Protein AF-A0A024GTX6-F1 (afdb_monomer_lite)

pLDDT: mean 75.11, std 16.87, range [28.95, 93.88]

Foldseek 3Di:
DPDWLPDDLVRLVVVLVVVCVVLPVVNDVDPCSVVVNVVSVVVSVQVNDPVSSVQCLQQNDVRNPDDPVVSVVVVLCVLVVLLVVVLVVLCVVQVDPLCPQLSVVLVVVSVVLSVVSCCLRVNPPPPDPPDDPCRPHGSNRVNVVVSVCSVVVSVVSRVVSNVPRDPPVVLVVVVVVLVVVLVVVVVVVVVVVVVVVVVVVPPDPPDDDDDDDDDDDDPPVVVVVVVVVCVVVVVVVVVVVVVVCVVVPPPPRPPVPPPPPPPDPVNVVVVCVVVVVVVVD

Sequence (281 aa):
MGIRRDASPNDIKRAFRLRSVELHPDKNPSENAEEEFNRLRAAFDILSNAEKRRLYDCFGEDAIAKDQMTLMIETGLKSFSFYAIWAVMVYFFTLKEENKQARSWVYCGEVMLLIFETNLLFGRRDFDLPFSLFSFVTIHEFVTAIHSAFPFFMNGCRAISTFYYRDIMQENLTLGFELLKSNKQIALGIRELKAEVTSMQRRPIRDAGGSTATIESESDTNLTKRSKLTKSIAKPIEKDLFAKEKELATPTPQVPAPRKIKIPLYAVAIAVLVIAKYLLM

InterPro domains:
  IPR001623 DnaJ domain [PF00226] (1-57)
  IPR001623 DnaJ domain [PR00625] (16-31)
  IPR001623 DnaJ domain [PR00625] (32-52)
  IPR001623 DnaJ domain [PR00625] (52-71)
  IPR001623 DnaJ domain [PS50076] (1-60)
  IPR001623 DnaJ domain [SM00271] (1-52)
  IPR001623 DnaJ domain [cd06257] (1-49)
  IPR018253 DnaJ domain, conserved site [PS00636] (37-56)
  IPR036869 Chaperone J-domain superfamily [G3DSA:1.10.287.110] (1-103)
  IPR036869 Chaperone J-domain superfamily [SSF46565] (1-63)

Structure (mmCIF, N/CA/C/O backbone):
data_AF-A0A024GTX6-F1
#
_entry.id   AF-A0A024GTX6-F1
#
loop_
_atom_site.group_PDB
_atom_site.id
_atom_site.type_symbol
_atom_site.label_atom_id
_atom_site.label_alt_id
_atom_site.label_comp_id
_atom_site.label_asym_id
_atom_site.label_entity_id
_atom_site.label_seq_id
_atom_site.pdbx_PDB_ins_code
_atom_site.Cartn_x
_atom_site.Cartn_y
_atom_site.Cartn_z
_atom_site.occupancy
_atom_site.B_iso_or_equiv
_atom_site.auth_seq_id
_atom_site.auth_comp_id
_atom_site.auth_asym_id
_atom_site.auth_atom_id
_atom_site.pdbx_PDB_model_num
ATOM 1 N N . MET A 1 1 ? -17.629 -6.778 17.789 1.00 74.19 1 MET A N 1
ATOM 2 C CA . MET A 1 1 ? -19.075 -6.450 17.881 1.00 74.19 1 MET A CA 1
ATOM 3 C C . MET A 1 1 ? -19.921 -6.914 16.693 1.00 74.19 1 MET A C 1
ATOM 5 O O . MET A 1 1 ? -21.136 -6.884 16.822 1.00 74.19 1 MET A O 1
ATOM 9 N N . GLY A 1 2 ? -19.342 -7.367 15.568 1.00 78.06 2 GLY A N 1
ATOM 10 C CA . GLY A 1 2 ? -20.126 -7.919 14.446 1.00 78.06 2 GLY A CA 1
ATOM 11 C C . GLY A 1 2 ? -20.996 -6.895 13.705 1.00 78.06 2 GLY A C 1
ATOM 12 O O . GLY A 1 2 ? -21.958 -7.272 13.047 1.00 78.06 2 GLY A O 1
ATOM 13 N N . ILE A 1 3 ? -20.678 -5.609 13.843 1.00 83.56 3 ILE A N 1
ATOM 14 C CA . ILE A 1 3 ? -21.375 -4.491 13.202 1.00 83.56 3 ILE A CA 1
ATOM 15 C C . ILE A 1 3 ? -20.525 -3.937 12.059 1.00 83.56 3 ILE A C 1
ATOM 17 O O . ILE A 1 3 ? -19.302 -4.077 12.072 1.00 83.56 3 ILE A O 1
ATOM 21 N N . ARG A 1 4 ? -21.174 -3.309 11.076 1.00 81.25 4 ARG A N 1
ATOM 22 C CA . ARG A 1 4 ? -20.485 -2.651 9.960 1.00 81.25 4 ARG A CA 1
ATOM 23 C C . ARG A 1 4 ? -19.781 -1.371 10.421 1.00 81.25 4 ARG A C 1
ATOM 25 O O . ARG A 1 4 ? -20.198 -0.749 11.399 1.00 81.25 4 ARG A O 1
ATOM 32 N N . ARG A 1 5 ? -18.758 -0.939 9.676 1.00 77.00 5 ARG A N 1
ATOM 33 C CA . ARG A 1 5 ? -18.032 0.313 9.949 1.00 77.00 5 ARG A CA 1
ATOM 34 C C . ARG A 1 5 ? -18.926 1.555 9.871 1.00 77.00 5 ARG A C 1
ATOM 36 O O . ARG A 1 5 ? -18.656 2.517 10.573 1.00 77.00 5 ARG A O 1
ATOM 43 N N . ASP A 1 6 ? -20.001 1.530 9.091 1.00 78.44 6 ASP A N 1
ATOM 44 C CA . ASP A 1 6 ? -20.990 2.610 8.953 1.00 78.44 6 ASP A CA 1
ATOM 45 C C . ASP A 1 6 ? -22.152 2.517 9.961 1.00 78.44 6 ASP A C 1
ATOM 47 O O . ASP A 1 6 ? -23.128 3.257 9.859 1.00 78.44 6 ASP A O 1
ATOM 51 N N . ALA A 1 7 ? -22.061 1.630 10.961 1.00 83.38 7 ALA A N 1
ATOM 52 C CA . ALA A 1 7 ? -23.125 1.438 11.941 1.00 83.38 7 ALA A CA 1
ATOM 53 C C . ALA A 1 7 ? -23.470 2.733 12.698 1.00 83.38 7 ALA A C 1
ATOM 55 O O . ALA A 1 7 ? -22.590 3.467 13.181 1.00 83.38 7 ALA A O 1
ATOM 56 N N . SER A 1 8 ? -24.779 2.963 12.838 1.00 87.94 8 SER A N 1
ATOM 57 C CA . SER A 1 8 ? -25.348 4.065 13.610 1.00 87.94 8 SER A CA 1
ATOM 58 C C . SER A 1 8 ? -25.005 3.927 15.100 1.00 87.94 8 SER A C 1
ATOM 60 O O . SER A 1 8 ? -24.886 2.806 15.608 1.00 87.94 8 SER A O 1
ATOM 62 N N . PRO A 1 9 ? -24.925 5.036 15.862 1.00 88.06 9 PRO A N 1
ATOM 63 C CA . PRO A 1 9 ? -24.811 4.987 17.322 1.00 88.06 9 PRO A CA 1
ATOM 64 C C . PRO A 1 9 ? -25.880 4.109 17.995 1.00 88.06 9 PRO A C 1
ATOM 66 O O . PRO A 1 9 ? -25.620 3.492 19.030 1.00 88.06 9 PRO A O 1
ATOM 69 N N . ASN A 1 10 ? -27.077 4.020 17.405 1.00 89.56 10 ASN A N 1
ATOM 70 C CA . ASN A 1 10 ? -28.149 3.163 17.912 1.00 89.56 10 ASN A CA 1
ATOM 71 C C . ASN A 1 10 ? -27.853 1.676 17.682 1.00 89.56 10 ASN A C 1
ATOM 73 O O . ASN A 1 10 ? -28.084 0.863 18.580 1.00 89.56 10 ASN A O 1
ATOM 77 N N . ASP A 1 11 ? -27.282 1.330 16.528 1.00 90.88 11 ASP A N 1
ATOM 78 C CA . ASP A 1 11 ? -26.891 -0.042 16.202 1.00 90.88 11 ASP A CA 1
ATOM 79 C C . ASP A 1 11 ? -25.733 -0.509 17.084 1.00 90.88 11 ASP A C 1
ATOM 81 O O . ASP A 1 11 ? -25.757 -1.633 17.581 1.00 90.88 11 ASP A O 1
ATOM 85 N N . ILE A 1 12 ? -24.774 0.379 17.372 1.00 90.69 12 ILE A N 1
ATOM 86 C CA . ILE A 1 12 ? -23.670 0.117 18.307 1.00 90.69 12 ILE A CA 1
ATOM 87 C C . ILE A 1 12 ? -24.217 -0.213 19.701 1.00 90.69 12 ILE A C 1
ATOM 89 O O . ILE A 1 12 ? -23.852 -1.231 20.292 1.00 90.69 12 ILE A O 1
ATOM 93 N N . LYS A 1 13 ? -25.145 0.601 20.222 1.00 90.56 13 LYS A N 1
ATOM 94 C CA . LYS A 1 13 ? -25.780 0.355 21.530 1.00 90.56 13 LYS A CA 1
ATOM 95 C C . LYS A 1 13 ? -26.579 -0.946 21.548 1.00 90.56 13 LYS A C 1
ATOM 97 O O . LYS A 1 13 ? -26.531 -1.675 22.538 1.00 90.56 13 LYS A O 1
ATOM 102 N N . ARG A 1 14 ? -27.316 -1.248 20.475 1.00 91.69 14 ARG A N 1
ATOM 103 C CA . ARG A 1 14 ? -28.093 -2.489 20.354 1.00 91.69 14 ARG A CA 1
ATOM 104 C C . ARG A 1 14 ? -27.180 -3.715 20.329 1.00 91.69 14 ARG A C 1
ATOM 106 O O . ARG A 1 14 ? -27.427 -4.657 21.078 1.00 91.69 14 ARG A O 1
ATOM 113 N N . ALA A 1 15 ? -26.126 -3.682 19.517 1.00 91.88 15 ALA A N 1
ATOM 114 C CA . ALA A 1 15 ? -25.157 -4.766 19.403 1.00 91.88 15 ALA A CA 1
ATOM 115 C C . ALA A 1 15 ? -24.402 -5.000 20.716 1.00 91.88 15 ALA A C 1
ATOM 117 O O . ALA A 1 15 ? -24.228 -6.149 21.116 1.00 91.88 15 ALA A O 1
ATOM 118 N N . PHE A 1 16 ? -24.025 -3.926 21.421 1.00 93.06 16 PHE A N 1
ATOM 119 C CA . PHE A 1 16 ? -23.424 -4.024 22.749 1.00 93.06 16 PHE A CA 1
ATOM 120 C C . PHE A 1 16 ? -24.361 -4.718 23.739 1.00 93.06 16 PHE A C 1
ATOM 122 O O . PHE A 1 16 ? -23.951 -5.671 24.383 1.00 93.06 16 PHE A O 1
ATOM 129 N N . ARG A 1 17 ? -25.637 -4.313 23.825 1.00 90.94 17 ARG A N 1
ATOM 130 C CA . ARG A 1 17 ? -26.604 -4.948 24.743 1.00 90.94 17 ARG A CA 1
ATOM 131 C C . ARG A 1 17 ? -26.767 -6.443 24.482 1.00 90.94 17 ARG A C 1
ATOM 133 O O . ARG A 1 17 ? -26.800 -7.211 25.435 1.00 90.94 17 ARG A O 1
ATOM 140 N N . LEU A 1 18 ? -26.861 -6.839 23.213 1.00 91.31 18 LEU A N 1
ATOM 141 C CA . LEU A 1 18 ? -27.006 -8.243 22.829 1.00 91.31 18 LEU A CA 1
ATOM 142 C C . LEU A 1 18 ? -25.761 -9.053 23.228 1.00 91.31 18 LEU A C 1
ATOM 144 O O . LEU A 1 18 ? -25.863 -10.019 23.979 1.00 91.31 18 LEU A O 1
ATOM 148 N N . ARG A 1 19 ? -24.578 -8.584 22.813 1.00 89.81 19 ARG A N 1
ATOM 149 C CA . ARG A 1 19 ? -23.294 -9.241 23.096 1.00 89.81 19 ARG A CA 1
ATOM 150 C C . ARG A 1 19 ? -22.946 -9.264 24.583 1.00 89.81 19 ARG A C 1
ATOM 152 O O . ARG A 1 19 ? -22.343 -10.225 25.035 1.00 89.81 19 ARG A O 1
ATOM 159 N N . SER A 1 20 ? -23.324 -8.243 25.348 1.00 89.69 20 SER A N 1
ATOM 160 C CA . SER A 1 20 ? -23.043 -8.180 26.788 1.00 89.69 20 SER A CA 1
ATOM 161 C C . SER A 1 20 ? -23.822 -9.224 27.579 1.00 89.69 20 SER A C 1
ATOM 163 O O . SER A 1 20 ? -23.340 -9.666 28.613 1.00 89.69 20 SER A O 1
ATOM 165 N N . VAL A 1 21 ? -25.013 -9.624 27.117 1.00 89.56 21 VAL A N 1
ATOM 166 C CA . VAL A 1 21 ? -25.780 -10.711 27.745 1.00 89.56 21 VAL A CA 1
ATOM 167 C C . VAL A 1 21 ? -25.172 -12.072 27.406 1.00 89.56 21 VAL A C 1
ATOM 169 O O . VAL A 1 21 ? -25.121 -12.937 28.276 1.00 89.56 21 VAL A O 1
ATOM 172 N N . GLU A 1 22 ? -24.704 -12.244 26.169 1.00 87.12 22 GLU A N 1
ATOM 173 C CA . GLU A 1 22 ? -24.044 -13.469 25.695 1.00 87.12 22 GLU A CA 1
ATOM 174 C C . GLU A 1 22 ? -22.681 -13.693 26.366 1.00 87.12 22 GLU A C 1
ATOM 176 O O . GLU A 1 22 ? -22.362 -14.812 26.749 1.00 87.12 22 GLU A O 1
ATOM 181 N N . LEU A 1 23 ? -21.892 -12.627 26.531 1.00 88.75 23 LEU A N 1
ATOM 182 C CA . LEU A 1 23 ? -20.521 -12.672 27.050 1.00 88.75 23 LEU A CA 1
ATOM 183 C C . LEU A 1 23 ? -20.422 -12.376 28.553 1.00 88.75 23 LEU A C 1
ATOM 185 O O . LEU A 1 23 ? -19.327 -12.163 29.060 1.00 88.75 23 LEU A O 1
ATOM 189 N N . HIS A 1 24 ? -21.540 -12.324 29.278 1.00 86.44 24 HIS A N 1
ATOM 190 C CA . HIS A 1 24 ? -21.503 -12.042 30.712 1.00 86.44 24 HIS A CA 1
ATOM 191 C C . HIS A 1 24 ? -20.784 -13.180 31.466 1.00 86.44 24 HIS A C 1
ATOM 193 O O . HIS A 1 24 ? -21.160 -14.336 31.261 1.00 86.44 24 HIS A O 1
ATOM 199 N N . PRO A 1 25 ? -19.834 -12.895 32.381 1.00 87.75 25 PRO A N 1
ATOM 200 C CA . PRO A 1 25 ? -19.043 -13.928 33.070 1.00 87.75 25 PRO A CA 1
ATOM 201 C C . PRO A 1 25 ? -19.890 -14.906 33.903 1.00 87.75 25 PRO A C 1
ATOM 203 O O . PRO A 1 25 ? -19.497 -16.042 34.112 1.00 87.75 25 PRO A O 1
ATOM 206 N N . ASP A 1 26 ? -21.085 -14.489 34.329 1.00 87.38 26 ASP A N 1
ATOM 207 C CA . ASP A 1 26 ? -22.049 -15.347 35.045 1.00 87.38 26 ASP A CA 1
ATOM 208 C C . ASP A 1 26 ? -22.835 -16.306 34.123 1.00 87.38 26 ASP A C 1
ATOM 210 O O . ASP A 1 26 ? -23.346 -17.332 34.557 1.00 87.38 26 ASP A O 1
ATOM 214 N N . LYS A 1 27 ? -22.976 -15.967 32.834 1.00 84.62 27 LYS A N 1
ATOM 215 C CA . LYS A 1 27 ? -23.783 -16.737 31.867 1.00 84.62 27 LYS A CA 1
ATOM 216 C C . LYS A 1 27 ? -22.941 -17.532 30.878 1.00 84.62 27 LYS A C 1
ATOM 218 O O . LYS A 1 27 ? -23.436 -18.508 30.318 1.00 84.62 27 LYS A O 1
ATOM 223 N N . ASN A 1 28 ? -21.705 -17.104 30.641 1.00 83.38 28 ASN A N 1
ATOM 224 C CA . ASN A 1 28 ? -20.773 -17.751 29.736 1.00 83.38 28 ASN A CA 1
ATOM 225 C C . ASN A 1 28 ? -19.786 -18.616 30.543 1.00 83.38 28 ASN A C 1
ATOM 227 O O . ASN A 1 28 ? -18.941 -18.059 31.237 1.00 83.38 28 ASN A O 1
ATOM 231 N N . PRO A 1 29 ? -19.849 -19.955 30.440 1.00 79.69 29 PRO A N 1
ATOM 232 C CA . PRO A 1 29 ? -18.973 -20.867 31.177 1.00 79.69 29 PRO A CA 1
ATOM 233 C C . PRO A 1 29 ? -17.544 -20.968 30.603 1.00 79.69 29 PRO A C 1
ATOM 235 O O . PRO A 1 29 ? -16.797 -21.867 30.979 1.00 79.69 29 PRO A O 1
ATOM 238 N N . SER A 1 30 ? -17.161 -20.106 29.656 1.00 85.31 30 SER A N 1
ATOM 239 C CA . SER A 1 30 ? -15.808 -20.074 29.093 1.00 85.31 30 SER A CA 1
ATOM 240 C C . SER A 1 30 ? -14.800 -19.465 30.070 1.00 85.31 30 SER A C 1
ATOM 242 O O . SER A 1 30 ? -15.059 -18.417 30.656 1.00 85.31 30 SER A O 1
ATOM 244 N N . GLU A 1 31 ? -13.604 -20.054 30.163 1.00 81.88 31 GLU A N 1
ATOM 245 C CA . GLU A 1 31 ? -12.482 -19.505 30.944 1.00 81.88 31 GLU A CA 1
ATOM 246 C C . GLU A 1 31 ? -12.059 -18.098 30.474 1.00 81.88 31 GLU A C 1
ATOM 248 O O . GLU A 1 31 ? -11.544 -17.313 31.262 1.00 81.88 31 GLU A O 1
ATOM 253 N N . ASN A 1 32 ? -12.358 -17.737 29.218 1.00 85.81 32 ASN A N 1
ATOM 254 C CA . ASN A 1 32 ? -12.029 -16.431 28.637 1.00 85.81 32 ASN A CA 1
ATOM 255 C C . ASN A 1 32 ? -13.190 -15.421 28.691 1.00 85.81 32 ASN A C 1
ATOM 257 O O . ASN A 1 32 ? -13.089 -14.338 28.109 1.00 85.81 32 ASN A O 1
ATOM 261 N N . ALA A 1 33 ? -14.306 -15.747 29.353 1.00 85.56 33 ALA A N 1
ATOM 262 C CA . ALA A 1 33 ? -15.501 -14.901 29.354 1.00 85.56 33 ALA A CA 1
ATOM 263 C C . ALA A 1 33 ? -15.229 -13.488 29.902 1.00 85.56 33 ALA A C 1
ATOM 265 O O . ALA A 1 33 ? -15.726 -12.504 29.353 1.00 85.56 33 ALA A O 1
ATOM 266 N N . GLU A 1 34 ? -14.402 -13.368 30.944 1.00 87.44 34 GLU A N 1
ATOM 267 C CA . GLU A 1 34 ? -14.023 -12.074 31.521 1.00 87.44 34 GLU A CA 1
ATOM 268 C C . GLU A 1 34 ? -13.194 -11.225 30.543 1.00 87.44 34 GLU A C 1
ATOM 270 O O . GLU A 1 34 ? -13.463 -10.034 30.364 1.00 87.44 34 GLU A O 1
ATOM 275 N N . GLU A 1 35 ? -12.230 -11.832 29.845 1.00 89.12 35 GLU A N 1
ATOM 276 C CA . GLU A 1 35 ? -11.426 -11.136 28.837 1.00 89.12 35 GLU A CA 1
ATOM 277 C C . GLU A 1 35 ? -12.275 -10.662 27.654 1.00 89.12 35 GLU A C 1
ATOM 279 O O . GLU A 1 35 ? -12.152 -9.518 27.210 1.00 89.12 35 GLU A O 1
ATOM 284 N N . GLU A 1 36 ? -13.161 -11.518 27.142 1.00 87.81 36 GLU A N 1
ATOM 285 C CA . GLU A 1 36 ? -14.042 -11.177 26.024 1.00 87.81 36 GLU A CA 1
ATOM 286 C C . GLU A 1 36 ? -15.037 -10.075 26.398 1.00 87.81 36 GLU A C 1
ATOM 288 O O . GLU A 1 36 ? -15.287 -9.162 25.600 1.00 87.81 36 GLU A O 1
ATOM 293 N N . PHE A 1 37 ? -15.560 -10.108 27.625 1.00 89.62 37 PHE A N 1
ATOM 294 C CA . PHE A 1 37 ? -16.420 -9.057 28.152 1.00 89.62 37 PHE A CA 1
ATOM 295 C C . PHE A 1 37 ? -15.672 -7.726 28.294 1.00 89.62 37 PHE A C 1
ATOM 297 O O . PHE A 1 37 ? -16.179 -6.675 27.887 1.00 89.62 37 PHE A O 1
ATOM 304 N N . ASN A 1 38 ? -14.436 -7.759 28.798 1.00 90.00 38 ASN A N 1
ATOM 305 C CA . ASN A 1 38 ? -13.587 -6.575 28.905 1.00 90.00 38 ASN A CA 1
ATOM 306 C C . ASN A 1 38 ? -13.263 -5.981 27.525 1.00 90.00 38 ASN A C 1
ATOM 308 O O . ASN A 1 38 ? -13.391 -4.768 27.342 1.00 90.00 38 ASN A O 1
ATOM 312 N N . ARG A 1 39 ? -12.956 -6.815 26.520 1.00 89.56 39 ARG A N 1
ATOM 313 C CA . ARG A 1 39 ? -12.773 -6.367 25.125 1.00 89.56 39 ARG A CA 1
ATOM 314 C C . ARG A 1 39 ? -14.046 -5.752 24.548 1.00 89.56 39 ARG A C 1
ATOM 316 O O . ARG A 1 39 ? -13.984 -4.718 23.882 1.00 89.56 39 ARG A O 1
ATOM 323 N N . LEU A 1 40 ? -15.213 -6.342 24.818 1.00 91.06 40 LEU A N 1
ATOM 324 C CA . LEU A 1 40 ? -16.498 -5.792 24.383 1.00 91.06 40 LEU A CA 1
ATOM 325 C C . LEU A 1 40 ? -16.755 -4.408 24.998 1.00 91.06 40 LEU A C 1
ATOM 327 O O . LEU A 1 40 ? -17.195 -3.493 24.298 1.00 91.06 40 LEU A O 1
ATOM 331 N N . ARG A 1 41 ? -16.466 -4.246 26.291 1.00 90.94 41 ARG A N 1
ATOM 332 C CA . ARG A 1 41 ? -16.607 -2.975 27.008 1.00 90.94 41 ARG A CA 1
ATOM 333 C C . ARG A 1 41 ? -15.651 -1.909 26.475 1.00 90.94 41 ARG A C 1
ATOM 335 O O . ARG A 1 41 ? -16.094 -0.788 26.234 1.00 90.94 41 ARG A O 1
ATOM 342 N N . ALA A 1 42 ? -14.385 -2.261 26.248 1.00 89.75 42 ALA A N 1
ATOM 343 C CA . ALA A 1 42 ? -13.388 -1.361 25.669 1.00 89.75 42 ALA A CA 1
ATOM 344 C C . ALA A 1 42 ? -13.814 -0.883 24.273 1.00 89.75 42 ALA A C 1
ATOM 346 O O . ALA A 1 42 ? -13.864 0.318 24.011 1.00 89.75 42 ALA A O 1
ATOM 347 N N . ALA A 1 43 ? -14.243 -1.810 23.411 1.00 89.94 43 ALA A N 1
ATOM 348 C CA . ALA A 1 43 ? -14.765 -1.470 22.094 1.00 89.94 43 ALA A CA 1
ATOM 349 C C . ALA A 1 43 ? -15.980 -0.527 22.180 1.00 89.94 43 ALA A C 1
ATOM 351 O O . ALA A 1 43 ? -16.127 0.359 21.341 1.00 89.94 43 ALA A O 1
ATOM 352 N N . PHE A 1 44 ? -16.859 -0.685 23.179 1.00 91.50 44 PHE A N 1
ATOM 353 C CA . PHE A 1 44 ? -18.028 0.187 23.320 1.00 91.50 44 PHE A CA 1
ATOM 354 C C . PHE A 1 44 ? -17.619 1.598 23.732 1.00 91.50 44 PHE A C 1
ATOM 356 O O . PHE A 1 44 ? -18.141 2.559 23.173 1.00 91.50 44 PHE A O 1
ATOM 363 N N . ASP A 1 45 ? -16.670 1.735 24.661 1.00 90.44 45 ASP A N 1
ATOM 364 C CA . ASP A 1 45 ? -16.169 3.043 25.093 1.00 90.44 45 ASP A CA 1
ATOM 365 C C . ASP A 1 45 ? -15.592 3.839 23.911 1.00 90.44 45 ASP A C 1
ATOM 367 O O . ASP A 1 45 ? -15.942 5.003 23.711 1.00 90.44 45 ASP A O 1
ATOM 371 N N . ILE A 1 46 ? -14.804 3.178 23.059 1.00 89.75 46 ILE A N 1
ATOM 372 C CA . ILE A 1 46 ? -14.199 3.781 21.863 1.00 89.75 46 ILE A CA 1
ATOM 373 C C . ILE A 1 46 ? -15.269 4.153 20.830 1.00 89.75 46 ILE A C 1
ATOM 375 O O . ILE A 1 46 ? -15.290 5.278 20.335 1.00 89.75 46 ILE A O 1
ATOM 379 N N . LEU A 1 47 ? -16.178 3.226 20.513 1.00 88.19 47 LEU A N 1
ATOM 380 C CA . LEU A 1 47 ? -17.182 3.412 19.460 1.00 88.19 47 LEU A CA 1
ATOM 381 C C . LEU A 1 47 ? -18.332 4.345 19.865 1.00 88.19 47 LEU A C 1
ATOM 383 O O . LEU A 1 47 ? -19.013 4.890 18.994 1.00 88.19 47 LEU A O 1
ATOM 387 N N . SER A 1 48 ? -18.574 4.521 21.168 1.00 87.75 48 SER A N 1
ATOM 388 C CA . SER A 1 48 ? -19.641 5.384 21.686 1.00 87.75 48 SER A CA 1
ATOM 389 C C . SER A 1 48 ? -19.353 6.874 21.494 1.00 87.75 48 SER A C 1
ATOM 391 O O . SER A 1 48 ? -20.289 7.655 21.309 1.00 87.75 48 SER A O 1
ATOM 393 N N . ASN A 1 49 ? -18.075 7.267 21.507 1.00 89.38 49 ASN A N 1
ATOM 394 C CA . ASN A 1 49 ? -17.640 8.640 21.296 1.00 89.38 49 ASN A CA 1
ATOM 395 C C . ASN A 1 49 ? -17.172 8.818 19.844 1.00 89.38 49 ASN A C 1
ATOM 397 O O . ASN A 1 49 ? -16.246 8.150 19.389 1.00 89.38 49 ASN A O 1
ATOM 401 N N . ALA A 1 50 ? -17.795 9.754 19.123 1.00 86.00 50 ALA A N 1
ATOM 402 C CA . ALA A 1 50 ? -17.483 10.026 17.721 1.00 86.00 50 ALA A CA 1
ATOM 403 C C . ALA A 1 50 ? -16.009 10.411 17.491 1.00 86.00 50 ALA A C 1
ATOM 405 O O . ALA A 1 50 ? -15.425 10.033 16.477 1.00 86.00 50 ALA A O 1
ATOM 406 N N . GLU A 1 51 ? -15.390 11.124 18.434 1.00 85.19 51 GLU A N 1
ATOM 407 C CA . GLU A 1 51 ? -13.989 11.530 18.340 1.00 85.19 51 GLU A CA 1
ATOM 408 C C . GLU A 1 51 ? -13.036 10.345 18.539 1.00 85.19 51 GLU A C 1
ATOM 410 O O . GLU A 1 51 ? -12.134 10.142 17.723 1.00 85.19 51 GLU A O 1
ATOM 415 N N . LYS A 1 52 ? -13.276 9.517 19.567 1.00 85.88 52 LYS A N 1
ATOM 416 C CA . LYS A 1 52 ? -12.490 8.296 19.820 1.00 85.88 52 LYS A CA 1
ATOM 417 C C . LYS A 1 52 ? -12.620 7.299 18.668 1.00 85.88 52 LYS A C 1
ATOM 419 O O . LYS A 1 52 ? -11.613 6.754 18.228 1.00 85.88 52 LYS A O 1
ATOM 424 N N . ARG A 1 53 ? -13.832 7.114 18.131 1.00 86.75 53 ARG A N 1
ATOM 425 C CA . ARG A 1 53 ? -14.085 6.283 16.944 1.00 86.75 53 ARG A CA 1
ATOM 426 C C . ARG A 1 53 ? -13.271 6.755 15.743 1.00 86.75 53 ARG A C 1
ATOM 428 O O . ARG A 1 53 ? -12.668 5.936 15.065 1.00 86.75 53 ARG A O 1
ATOM 435 N N . ARG A 1 54 ? -13.211 8.067 15.501 1.00 82.31 54 ARG A N 1
ATOM 436 C CA . ARG A 1 54 ? -12.413 8.628 14.402 1.00 82.31 54 ARG A CA 1
ATOM 437 C C . ARG A 1 54 ? -10.920 8.369 14.594 1.00 82.31 54 ARG A C 1
ATOM 439 O O . ARG A 1 54 ? -10.246 7.978 13.649 1.00 82.31 54 ARG A O 1
ATOM 446 N N . LEU A 1 55 ? -10.404 8.605 15.801 1.00 84.31 55 LEU A N 1
ATOM 447 C CA . LEU A 1 55 ? -8.992 8.363 16.101 1.00 84.31 55 LEU A CA 1
ATOM 448 C C . LEU A 1 55 ? -8.631 6.888 15.910 1.00 84.31 55 LEU A C 1
ATOM 450 O O . LEU A 1 55 ? -7.617 6.592 15.287 1.00 84.31 55 LEU A O 1
ATOM 454 N N . TYR A 1 56 ? -9.501 5.985 16.357 1.00 86.12 56 TYR A N 1
ATOM 455 C CA . TYR A 1 56 ? -9.340 4.552 16.147 1.00 86.12 56 TYR A CA 1
ATOM 456 C C . TYR A 1 56 ? -9.354 4.170 14.658 1.00 86.12 56 TYR A C 1
ATOM 458 O O . TYR A 1 56 ? -8.465 3.458 14.200 1.00 86.12 56 TYR A O 1
ATOM 466 N N . ASP A 1 57 ? -10.304 4.691 13.877 1.00 84.19 57 ASP A N 1
ATOM 467 C CA . ASP A 1 57 ? -10.410 4.399 12.441 1.00 84.19 57 ASP A CA 1
ATOM 468 C C . ASP A 1 57 ? -9.159 4.833 11.651 1.00 84.19 57 ASP A C 1
ATOM 470 O O . ASP A 1 57 ? -8.746 4.130 10.722 1.00 84.19 57 ASP A O 1
ATOM 474 N N . CYS A 1 58 ? -8.570 5.984 11.999 1.00 81.56 58 CYS A N 1
ATOM 475 C CA . CYS A 1 58 ? -7.421 6.564 11.296 1.00 81.56 58 CYS A CA 1
ATOM 476 C C . CYS A 1 58 ? -6.069 6.007 11.762 1.00 81.56 58 CYS A C 1
ATOM 478 O O . CYS A 1 58 ? -5.155 5.889 10.951 1.00 81.56 58 CYS A O 1
ATOM 480 N N . PHE A 1 59 ? -5.927 5.696 13.052 1.00 83.25 59 PHE A N 1
ATOM 481 C CA . PHE A 1 59 ? -4.622 5.460 13.673 1.00 83.25 59 PHE A CA 1
ATOM 482 C C . PHE A 1 59 ? -4.530 4.158 14.490 1.00 83.25 59 PHE A C 1
ATOM 484 O O . PHE A 1 59 ? -3.460 3.843 15.006 1.00 83.25 59 PHE A O 1
ATOM 491 N N . GLY A 1 60 ? -5.617 3.392 14.603 1.00 85.00 60 GLY A N 1
ATOM 492 C CA . GLY A 1 60 ? -5.644 2.108 15.303 1.00 85.00 60 GLY A CA 1
ATOM 493 C C . GLY A 1 60 ? -5.784 2.211 16.827 1.00 85.00 60 GLY A C 1
ATOM 494 O O . GLY A 1 60 ? -6.155 3.244 17.383 1.00 85.00 60 GLY A O 1
ATOM 495 N N . GLU A 1 61 ? -5.515 1.100 17.517 1.00 81.38 61 GLU A N 1
ATOM 496 C CA . GLU A 1 61 ? -5.717 0.956 18.969 1.00 81.38 61 GLU A CA 1
ATOM 497 C C . GLU A 1 61 ? -4.746 1.813 19.799 1.00 81.38 61 GLU A C 1
ATOM 499 O O . GLU A 1 61 ? -5.154 2.461 20.765 1.00 81.38 61 GLU A O 1
ATOM 504 N N . ASP A 1 62 ? -3.492 1.930 19.351 1.00 79.00 62 ASP A N 1
ATOM 505 C CA . ASP A 1 62 ? -2.437 2.716 20.011 1.00 79.00 62 ASP A CA 1
ATOM 506 C C . ASP A 1 62 ? -2.750 4.221 20.087 1.00 79.00 62 ASP A C 1
ATOM 508 O O . ASP A 1 62 ? -2.103 4.976 20.821 1.00 79.00 62 ASP A O 1
ATOM 512 N N . ALA A 1 63 ? -3.739 4.673 19.316 1.00 79.56 63 ALA A N 1
ATOM 513 C CA . ALA A 1 63 ? -4.122 6.068 19.211 1.00 79.56 63 ALA A CA 1
ATOM 514 C C . ALA A 1 63 ? -4.971 6.566 20.382 1.00 79.56 63 ALA A C 1
ATOM 516 O O . ALA A 1 63 ? -5.021 7.761 20.653 1.00 79.56 63 ALA A O 1
ATOM 517 N N . ILE A 1 64 ? -5.651 5.672 21.097 1.00 79.12 64 ILE A N 1
ATOM 518 C CA . ILE A 1 64 ? -6.655 6.080 22.090 1.00 79.12 64 ILE A CA 1
ATOM 519 C C . ILE A 1 64 ? -6.001 6.723 23.325 1.00 79.12 64 ILE A C 1
ATOM 521 O O . ILE A 1 64 ? -6.631 7.526 24.012 1.00 79.12 64 ILE A O 1
ATOM 525 N N . ALA A 1 65 ? -4.730 6.404 23.590 1.00 81.00 65 ALA A N 1
ATOM 526 C CA . ALA A 1 65 ? -3.965 6.924 24.722 1.00 81.00 65 ALA A CA 1
ATOM 527 C C . ALA A 1 65 ? -3.125 8.175 24.398 1.00 81.00 65 ALA A C 1
ATOM 529 O O . ALA A 1 65 ? -2.548 8.770 25.308 1.00 81.00 65 ALA A O 1
ATOM 530 N N . LYS A 1 66 ? -3.010 8.561 23.121 1.00 83.19 66 LYS A N 1
ATOM 531 C CA . LYS A 1 66 ? -2.094 9.618 22.667 1.00 83.19 66 LYS A CA 1
ATOM 532 C C . LYS A 1 66 ? -2.854 10.891 22.302 1.00 83.19 66 LYS A C 1
ATOM 534 O O . LYS A 1 66 ? -3.989 10.849 21.839 1.00 83.19 66 LYS A O 1
ATOM 539 N N . ASP A 1 67 ? -2.195 12.033 22.486 1.00 85.00 67 ASP A N 1
ATOM 540 C CA . ASP A 1 67 ? -2.722 13.316 22.021 1.00 85.00 67 ASP A CA 1
ATOM 541 C C . ASP A 1 67 ? -2.765 13.381 20.484 1.00 85.00 67 ASP A C 1
ATOM 543 O O . ASP A 1 67 ? -1.896 12.824 19.801 1.00 85.00 67 ASP A O 1
ATOM 547 N N . GLN A 1 68 ? -3.759 14.091 19.939 1.00 80.12 68 GLN A N 1
ATOM 548 C CA . GLN A 1 68 ? -3.991 14.184 18.494 1.00 80.12 68 GLN A CA 1
ATOM 549 C C . GLN A 1 68 ? -2.772 14.725 17.737 1.00 80.12 68 GLN A C 1
ATOM 551 O O . GLN A 1 68 ? -2.460 14.238 16.649 1.00 80.12 68 GLN A O 1
ATOM 556 N N . MET A 1 69 ? -2.057 15.700 18.307 1.00 83.06 69 MET A N 1
ATOM 557 C CA . MET A 1 69 ? -0.877 16.284 17.668 1.00 83.06 69 MET A CA 1
ATOM 558 C C . MET A 1 69 ? 0.285 15.287 17.621 1.00 83.06 69 MET A C 1
ATOM 560 O O . MET A 1 69 ? 0.929 15.131 16.582 1.00 83.06 69 MET A O 1
ATOM 564 N N . THR A 1 70 ? 0.517 14.562 18.718 1.00 86.94 70 THR A N 1
ATOM 565 C CA . THR A 1 70 ? 1.542 13.509 18.795 1.00 86.94 70 THR A CA 1
ATOM 566 C C . THR A 1 70 ? 1.275 12.404 17.777 1.00 86.94 70 THR A C 1
ATOM 568 O O . THR A 1 70 ? 2.193 11.964 17.091 1.00 86.94 70 THR A O 1
ATOM 571 N N . LEU A 1 71 ? 0.012 12.005 17.619 1.00 84.88 71 LEU A N 1
ATOM 572 C CA . LEU A 1 71 ? -0.424 11.021 16.629 1.00 84.88 71 LEU A CA 1
ATOM 573 C C . LEU A 1 71 ? -0.156 11.449 15.192 1.00 84.88 71 LEU A C 1
ATOM 575 O O . LEU A 1 71 ? 0.350 10.653 14.401 1.00 84.88 71 LEU A O 1
ATOM 579 N N . MET A 1 72 ? -0.465 12.700 14.851 1.00 82.56 72 MET A N 1
ATOM 580 C CA . MET A 1 72 ? -0.197 13.221 13.511 1.00 82.56 72 MET A CA 1
ATOM 581 C C . MET A 1 72 ? 1.301 13.231 13.200 1.00 82.56 72 MET A C 1
ATOM 583 O O . MET A 1 72 ? 1.696 12.815 12.112 1.00 82.56 72 MET A O 1
ATOM 587 N N . ILE A 1 73 ? 2.133 13.662 14.152 1.00 87.06 73 ILE A N 1
ATOM 588 C CA . ILE A 1 73 ? 3.590 13.705 13.978 1.00 87.06 73 ILE A CA 1
ATOM 589 C C . ILE A 1 73 ? 4.164 12.292 13.880 1.00 87.06 73 ILE A C 1
ATOM 591 O O . ILE A 1 73 ? 4.937 12.012 12.968 1.00 87.06 73 ILE A O 1
ATOM 595 N N . GLU A 1 74 ? 3.781 11.391 14.787 1.00 88.06 74 GLU A N 1
ATOM 596 C CA . GLU A 1 74 ? 4.278 10.014 14.801 1.00 88.06 74 GLU A CA 1
ATOM 597 C C . GLU A 1 74 ? 3.888 9.278 13.521 1.00 88.06 74 GLU A C 1
ATOM 599 O O . GLU A 1 74 ? 4.723 8.615 12.909 1.00 88.06 74 GLU A O 1
ATOM 604 N N . THR A 1 75 ? 2.638 9.425 13.085 1.00 85.25 75 THR A N 1
ATOM 605 C CA . THR A 1 75 ? 2.163 8.739 11.885 1.00 85.25 75 THR A CA 1
ATOM 606 C C . THR A 1 75 ? 2.775 9.343 10.630 1.00 85.25 75 THR A C 1
ATOM 608 O O . THR A 1 75 ? 3.297 8.604 9.804 1.00 85.25 75 THR A O 1
ATOM 611 N N . GLY A 1 76 ? 2.844 10.674 10.529 1.00 86.56 76 GLY A N 1
ATOM 612 C CA . GLY A 1 76 ? 3.535 11.343 9.426 1.00 86.56 76 GLY A CA 1
ATOM 613 C C . GLY A 1 76 ? 5.012 10.956 9.333 1.00 86.56 76 GLY A C 1
ATOM 614 O O . GLY A 1 76 ? 5.517 10.703 8.241 1.00 86.56 76 GLY A O 1
ATOM 615 N N . LEU A 1 77 ? 5.703 10.839 10.471 1.00 90.00 77 LEU A N 1
ATOM 616 C CA . LEU A 1 77 ? 7.099 10.410 10.512 1.00 90.00 77 LEU A CA 1
ATOM 617 C C . LEU A 1 77 ? 7.258 8.930 10.137 1.00 90.00 77 LEU A C 1
ATOM 619 O O . LEU A 1 77 ? 8.198 8.590 9.417 1.00 90.00 77 LEU A O 1
ATOM 623 N N . LYS A 1 78 ? 6.345 8.051 10.571 1.00 88.56 78 LYS A N 1
ATOM 624 C CA . LYS A 1 78 ? 6.327 6.633 10.171 1.00 88.56 78 LYS A CA 1
ATOM 625 C C . LYS A 1 78 ? 6.148 6.495 8.662 1.00 88.56 78 LYS A C 1
ATOM 627 O O . LYS A 1 78 ? 6.971 5.843 8.026 1.00 88.56 78 LYS A O 1
ATOM 632 N N . SER A 1 79 ? 5.156 7.166 8.080 1.00 88.50 79 SER A N 1
ATOM 633 C CA . SER A 1 79 ? 4.922 7.147 6.634 1.00 88.50 79 SER A CA 1
ATOM 634 C C . SER A 1 79 ? 6.124 7.716 5.878 1.00 88.50 79 SER A C 1
ATOM 636 O O . SER A 1 79 ? 6.667 7.065 4.991 1.00 88.50 79 SER A O 1
ATOM 638 N N . PHE A 1 80 ? 6.619 8.895 6.268 1.00 89.94 80 PHE A N 1
ATOM 639 C CA . PHE A 1 80 ? 7.769 9.519 5.611 1.00 89.94 80 PHE A CA 1
ATOM 640 C C . PHE A 1 80 ? 9.034 8.655 5.685 1.00 89.94 80 PHE A C 1
ATOM 642 O O . PHE A 1 80 ? 9.714 8.477 4.677 1.00 89.94 80 PHE A O 1
ATOM 649 N N . SER A 1 81 ? 9.349 8.097 6.857 1.00 92.19 81 SER A N 1
ATOM 650 C CA . SER A 1 81 ? 10.519 7.229 7.023 1.00 92.19 81 SER A CA 1
ATOM 651 C C . SER A 1 81 ? 10.388 5.932 6.227 1.00 92.19 81 SER A C 1
ATOM 653 O O . SER A 1 81 ? 11.371 5.513 5.621 1.00 92.19 81 SER A O 1
ATOM 655 N N . PHE A 1 82 ? 9.189 5.343 6.145 1.00 92.38 82 PHE A N 1
ATOM 656 C CA . PHE A 1 82 ? 8.919 4.183 5.296 1.00 92.38 82 PHE A CA 1
ATOM 657 C C . PHE A 1 82 ? 9.279 4.471 3.835 1.00 92.38 82 PHE A C 1
ATOM 659 O O . PHE A 1 82 ? 10.113 3.764 3.270 1.00 92.38 82 PHE A O 1
ATOM 666 N N . TYR A 1 83 ? 8.732 5.537 3.243 1.00 92.75 83 TYR A N 1
ATOM 667 C CA . TYR A 1 83 ? 9.033 5.895 1.851 1.00 92.75 83 TYR A CA 1
ATOM 668 C C . TYR A 1 83 ? 10.481 6.364 1.664 1.00 92.75 83 TYR A C 1
ATOM 670 O O . TYR A 1 83 ? 11.113 6.056 0.666 1.00 92.75 83 TYR A O 1
ATOM 678 N N . ALA A 1 84 ? 11.091 7.047 2.631 1.00 93.25 84 ALA A N 1
ATOM 679 C CA . ALA A 1 84 ? 12.506 7.403 2.518 1.00 93.25 84 ALA A CA 1
ATOM 680 C C . ALA A 1 84 ? 13.407 6.153 2.464 1.00 93.25 84 ALA A C 1
ATOM 682 O O . ALA A 1 84 ? 14.312 6.063 1.632 1.00 93.25 84 ALA A O 1
ATOM 683 N N . ILE A 1 85 ? 13.143 5.167 3.329 1.00 93.88 85 ILE A N 1
ATOM 684 C CA . ILE A 1 85 ? 13.882 3.900 3.362 1.00 93.88 85 ILE A CA 1
ATOM 685 C C . ILE A 1 85 ? 13.637 3.113 2.075 1.00 93.88 85 ILE A C 1
ATOM 687 O O . ILE A 1 85 ? 14.591 2.617 1.469 1.00 93.88 85 ILE A O 1
ATOM 691 N N . TRP A 1 86 ? 12.383 3.009 1.635 1.00 92.75 86 TRP A N 1
ATOM 692 C CA . TRP A 1 86 ? 12.048 2.286 0.415 1.00 92.75 86 TRP A CA 1
ATOM 693 C C . TRP A 1 86 ? 12.605 2.959 -0.834 1.00 92.75 86 TRP A C 1
ATOM 695 O O . TRP A 1 86 ? 13.171 2.248 -1.658 1.00 92.75 86 TRP A O 1
ATOM 705 N N . ALA A 1 87 ? 12.608 4.285 -0.941 1.00 92.12 87 ALA A N 1
ATOM 706 C CA . ALA A 1 87 ? 13.221 4.991 -2.061 1.00 92.12 87 ALA A CA 1
ATOM 707 C C . ALA A 1 87 ? 14.724 4.682 -2.202 1.00 92.12 87 ALA A C 1
ATOM 709 O O . ALA A 1 87 ? 15.240 4.494 -3.314 1.00 92.12 87 ALA A O 1
ATOM 710 N N . VAL A 1 88 ? 15.426 4.579 -1.067 1.00 93.62 88 VAL A N 1
ATOM 711 C CA . VAL A 1 88 ? 16.834 4.161 -1.007 1.00 93.62 88 VAL A CA 1
ATOM 712 C C . VAL A 1 88 ? 16.978 2.681 -1.374 1.00 93.62 88 VAL A C 1
ATOM 714 O O . VAL A 1 88 ? 17.819 2.332 -2.203 1.00 93.62 88 VAL A O 1
ATOM 717 N N . MET A 1 89 ? 16.135 1.800 -0.831 1.00 90.88 89 MET A N 1
ATOM 718 C CA . MET A 1 89 ? 16.152 0.369 -1.166 1.00 90.88 89 MET A CA 1
ATOM 719 C C . MET A 1 89 ? 15.863 0.112 -2.649 1.00 90.88 89 MET A C 1
ATOM 721 O O . MET A 1 89 ? 16.532 -0.705 -3.282 1.00 90.88 89 MET A O 1
ATOM 725 N N . VAL A 1 90 ? 14.922 0.847 -3.240 1.00 89.56 90 VAL A N 1
ATOM 726 C CA . VAL A 1 90 ? 14.618 0.829 -4.675 1.00 89.56 90 VAL A CA 1
ATOM 727 C C . VAL A 1 90 ? 15.856 1.173 -5.475 1.00 89.56 90 VAL A C 1
ATOM 729 O O . VAL A 1 90 ? 16.185 0.451 -6.420 1.00 89.56 90 VAL A O 1
ATOM 732 N N . TYR A 1 91 ? 16.564 2.234 -5.086 1.00 89.94 91 TYR A N 1
ATOM 733 C CA . TYR A 1 91 ? 17.803 2.632 -5.740 1.00 89.94 91 TYR A CA 1
ATOM 734 C C . TYR A 1 91 ? 18.832 1.496 -5.716 1.00 89.94 91 TYR A C 1
ATOM 736 O O . TYR A 1 91 ? 19.324 1.101 -6.773 1.00 89.94 91 TYR A O 1
ATOM 744 N N . PHE A 1 92 ? 19.079 0.907 -4.540 1.00 90.44 92 PHE A N 1
ATOM 745 C CA . PHE A 1 92 ? 20.024 -0.201 -4.375 1.00 90.44 92 PHE A CA 1
ATOM 746 C C . PHE A 1 92 ? 19.648 -1.434 -5.200 1.00 90.44 92 PHE A C 1
ATOM 748 O O . PHE A 1 92 ? 20.481 -1.970 -5.934 1.00 90.44 92 PHE A O 1
ATOM 755 N N . PHE A 1 93 ? 18.391 -1.874 -5.152 1.00 85.62 93 PHE A N 1
ATOM 756 C CA . PHE A 1 93 ? 17.974 -3.048 -5.914 1.00 85.62 93 PHE A CA 1
ATOM 757 C C . PHE A 1 93 ? 18.012 -2.798 -7.428 1.00 85.62 93 PHE A C 1
ATOM 759 O O . PHE A 1 93 ? 18.182 -3.740 -8.208 1.00 85.62 93 PHE A O 1
ATOM 766 N N . THR A 1 94 ? 17.845 -1.553 -7.883 1.00 85.44 94 THR A N 1
ATOM 767 C CA . THR A 1 94 ? 17.758 -1.179 -9.308 1.00 85.44 94 THR A CA 1
ATOM 768 C C . THR A 1 94 ? 19.025 -0.520 -9.867 1.00 85.44 94 THR A C 1
ATOM 770 O O . THR A 1 94 ? 18.948 0.108 -10.920 1.00 85.44 94 THR A O 1
ATOM 773 N N . LEU A 1 95 ? 20.194 -0.685 -9.231 1.00 85.31 95 LEU A N 1
ATOM 774 C CA . LEU A 1 95 ? 21.458 -0.085 -9.698 1.00 85.31 95 LEU A CA 1
ATOM 775 C C . LEU A 1 95 ? 21.811 -0.432 -11.155 1.00 85.31 95 LEU A C 1
ATOM 777 O O . LEU A 1 95 ? 22.394 0.388 -11.860 1.00 85.31 95 LEU A O 1
ATOM 781 N N . LYS A 1 96 ? 21.434 -1.627 -11.624 1.00 82.19 96 LYS A N 1
ATOM 782 C CA . LYS A 1 96 ? 21.698 -2.079 -12.996 1.00 82.19 96 LYS A CA 1
ATOM 783 C C . LYS A 1 96 ? 20.958 -1.208 -14.020 1.00 82.19 96 LYS A C 1
ATOM 785 O O . LYS A 1 96 ? 19.754 -0.987 -13.880 1.00 82.19 96 LYS A O 1
ATOM 790 N N . GLU A 1 97 ? 21.648 -0.778 -15.079 1.00 75.69 97 GLU A N 1
ATOM 791 C CA . GLU A 1 97 ? 21.064 0.067 -16.139 1.00 75.69 97 GLU A CA 1
ATOM 792 C C . GLU A 1 97 ? 19.850 -0.571 -16.821 1.00 75.69 97 GLU A C 1
ATOM 794 O O . GLU A 1 97 ? 18.915 0.132 -17.210 1.00 75.69 97 GLU A O 1
ATOM 799 N N . GLU A 1 98 ? 19.806 -1.905 -16.855 1.00 71.25 98 GLU A N 1
ATOM 800 C CA . GLU A 1 98 ? 18.680 -2.678 -17.384 1.00 71.25 98 GLU A CA 1
ATOM 801 C C . GLU A 1 98 ? 17.344 -2.370 -16.690 1.00 71.25 98 GLU A C 1
ATOM 803 O O . GLU A 1 98 ? 16.270 -2.488 -17.276 1.00 71.25 98 GLU A O 1
ATOM 808 N N . ASN A 1 99 ? 17.405 -1.907 -15.439 1.00 78.00 99 ASN A N 1
ATOM 809 C CA . ASN A 1 99 ? 16.244 -1.659 -14.593 1.00 78.00 99 ASN A CA 1
ATOM 810 C C . ASN A 1 99 ? 15.898 -0.170 -14.468 1.00 78.00 99 ASN A C 1
ATOM 812 O O . ASN A 1 99 ? 15.128 0.208 -13.582 1.00 78.00 99 ASN A O 1
ATOM 816 N N . LYS A 1 100 ? 16.439 0.699 -15.336 1.00 80.94 100 LYS A N 1
ATOM 817 C CA . LYS A 1 100 ? 16.169 2.146 -15.284 1.00 80.94 100 LYS A CA 1
ATOM 818 C C . LYS A 1 100 ? 14.674 2.463 -15.421 1.00 80.94 100 LYS A C 1
ATOM 820 O O . LYS A 1 100 ? 14.176 3.321 -14.700 1.00 80.94 100 LYS A O 1
ATOM 825 N N . GLN A 1 101 ? 13.961 1.746 -16.295 1.00 81.75 101 GLN A N 1
ATOM 826 C CA . GLN A 1 101 ? 12.510 1.900 -16.461 1.00 81.75 101 GLN A CA 1
ATOM 827 C C . GLN A 1 101 ? 11.738 1.393 -15.233 1.00 81.75 101 GLN A C 1
ATOM 829 O O . GLN A 1 101 ? 10.897 2.123 -14.711 1.00 81.75 101 GLN A O 1
ATOM 834 N N . ALA A 1 102 ? 12.090 0.210 -14.709 1.00 85.50 102 ALA A N 1
ATOM 835 C CA . ALA A 1 102 ? 11.550 -0.309 -13.447 1.00 85.50 102 ALA A CA 1
ATOM 836 C C . ALA A 1 102 ? 11.682 0.704 -12.305 1.00 85.50 102 ALA A C 1
ATOM 838 O O . ALA A 1 102 ? 10.725 0.934 -11.575 1.00 85.50 102 ALA A O 1
ATOM 839 N N . ARG A 1 103 ? 12.854 1.332 -12.166 1.00 87.94 103 ARG A N 1
ATOM 840 C CA . ARG A 1 103 ? 13.113 2.333 -11.127 1.00 87.94 103 ARG A CA 1
ATOM 841 C C . ARG A 1 103 ? 12.145 3.513 -11.224 1.00 87.94 103 ARG A C 1
ATOM 843 O O . ARG A 1 103 ? 11.557 3.897 -10.220 1.00 87.94 103 ARG A O 1
ATOM 850 N N . SER A 1 104 ? 11.930 4.050 -12.425 1.00 89.19 104 SER A N 1
ATOM 851 C CA . SER A 1 104 ? 10.966 5.135 -12.642 1.00 89.19 104 SER A CA 1
ATOM 852 C C . SER A 1 104 ? 9.530 4.725 -12.308 1.00 89.19 104 SER A C 1
ATOM 854 O O . SER A 1 104 ? 8.800 5.516 -11.718 1.00 89.19 104 SER A O 1
ATOM 856 N N . TRP A 1 105 ? 9.120 3.501 -12.648 1.00 89.81 105 TRP A N 1
ATOM 857 C CA . TRP A 1 105 ? 7.781 3.002 -12.317 1.00 89.81 105 TRP A CA 1
ATOM 858 C C . TRP A 1 105 ? 7.585 2.819 -10.820 1.00 89.81 105 TRP A C 1
ATOM 860 O O . TRP A 1 105 ? 6.542 3.196 -10.291 1.00 89.81 105 TRP A O 1
ATOM 870 N N . VAL A 1 106 ? 8.592 2.277 -10.136 1.00 91.69 106 VAL A N 1
ATOM 871 C CA . VAL A 1 106 ? 8.528 2.074 -8.692 1.00 91.69 106 VAL A CA 1
ATOM 872 C C . VAL A 1 106 ? 8.488 3.413 -7.960 1.00 91.69 106 VAL A C 1
ATOM 874 O O . VAL A 1 106 ? 7.611 3.580 -7.123 1.00 91.69 106 VAL A O 1
ATOM 877 N N . TYR A 1 107 ? 9.317 4.397 -8.332 1.00 92.44 107 TYR A N 1
ATOM 878 C CA . TYR A 1 107 ? 9.237 5.744 -7.746 1.00 92.44 107 TYR A CA 1
ATOM 879 C C . TYR A 1 107 ? 7.907 6.443 -8.030 1.00 92.44 107 TYR A C 1
ATOM 881 O O . TYR A 1 107 ? 7.368 7.119 -7.161 1.00 92.44 107 TYR A O 1
ATOM 889 N N . CYS A 1 108 ? 7.350 6.272 -9.231 1.00 92.38 108 CYS A N 1
ATOM 890 C CA . CYS A 1 108 ? 6.024 6.800 -9.544 1.00 92.38 108 CYS A CA 1
ATOM 891 C C . CYS A 1 108 ? 4.955 6.179 -8.631 1.00 92.38 108 CYS A C 1
ATOM 893 O O . CYS A 1 108 ? 4.152 6.901 -8.044 1.00 92.38 108 CYS A O 1
ATOM 895 N N . GLY A 1 109 ? 4.984 4.853 -8.457 1.00 91.06 109 GLY A N 1
ATOM 896 C CA . GLY A 1 109 ? 4.093 4.149 -7.534 1.00 91.06 109 GLY A CA 1
ATOM 897 C C . GLY A 1 109 ? 4.283 4.591 -6.083 1.00 91.06 109 GLY A C 1
ATOM 898 O O . GLY A 1 109 ? 3.305 4.819 -5.384 1.00 91.06 109 GLY A O 1
ATOM 899 N N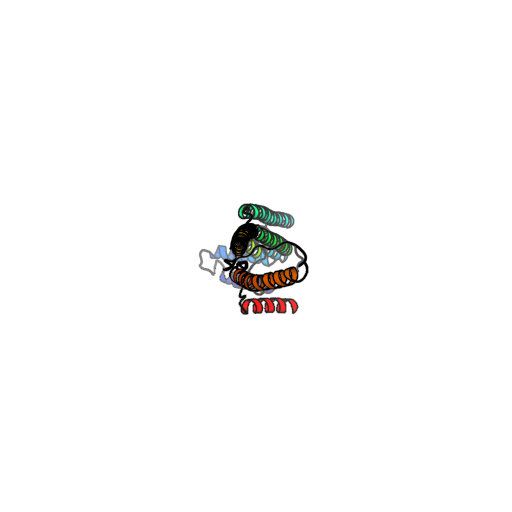 . GLU A 1 110 ? 5.525 4.780 -5.652 1.00 91.88 110 GLU A N 1
ATOM 900 C CA . GLU A 1 110 ? 5.878 5.237 -4.309 1.00 91.88 110 GLU A CA 1
ATOM 901 C C . GLU A 1 110 ? 5.325 6.636 -4.004 1.00 91.88 110 GLU A C 1
ATOM 903 O O . GLU A 1 110 ? 4.649 6.834 -2.996 1.00 91.88 110 GLU A O 1
ATOM 908 N N . VAL A 1 111 ? 5.525 7.594 -4.915 1.00 91.75 111 VAL A N 1
ATOM 909 C CA . VAL A 1 111 ? 4.986 8.956 -4.780 1.00 91.75 111 VAL A CA 1
ATOM 910 C C . VAL A 1 111 ? 3.457 8.944 -4.792 1.00 91.75 111 VAL A C 1
ATOM 912 O O . VAL A 1 111 ? 2.833 9.643 -3.996 1.00 91.75 111 VAL A O 1
ATOM 915 N N . MET A 1 112 ? 2.837 8.138 -5.658 1.00 90.62 112 MET A N 1
ATOM 916 C CA . MET A 1 112 ? 1.378 8.011 -5.705 1.00 90.62 112 MET A CA 1
ATOM 917 C C . MET A 1 112 ? 0.809 7.422 -4.415 1.00 90.62 112 MET A C 1
ATOM 919 O O . MET A 1 112 ? -0.197 7.926 -3.920 1.00 90.62 112 MET A O 1
ATOM 923 N N . LEU A 1 113 ? 1.457 6.404 -3.843 1.00 90.56 113 LEU A N 1
ATOM 924 C CA . LEU A 1 113 ? 1.055 5.817 -2.566 1.00 90.56 113 LEU A CA 1
ATOM 925 C C . LEU A 1 113 ? 1.218 6.804 -1.410 1.00 90.56 113 LEU A C 1
ATOM 927 O O . LEU A 1 113 ? 0.293 6.935 -0.616 1.00 90.56 113 LEU A O 1
ATOM 931 N N . LEU A 1 114 ? 2.316 7.561 -1.360 1.00 90.31 114 LEU A N 1
ATOM 932 C CA . LEU A 1 114 ? 2.514 8.607 -0.355 1.00 90.31 114 LEU A CA 1
ATOM 933 C C . LEU A 1 114 ? 1.440 9.697 -0.445 1.00 90.31 114 LEU A C 1
ATOM 935 O O . LEU A 1 114 ? 0.877 10.104 0.573 1.00 90.31 114 LEU A O 1
ATOM 939 N N . ILE A 1 115 ? 1.135 10.173 -1.656 1.00 88.69 115 ILE A N 1
ATOM 940 C CA . ILE A 1 115 ? 0.064 11.153 -1.873 1.00 88.69 115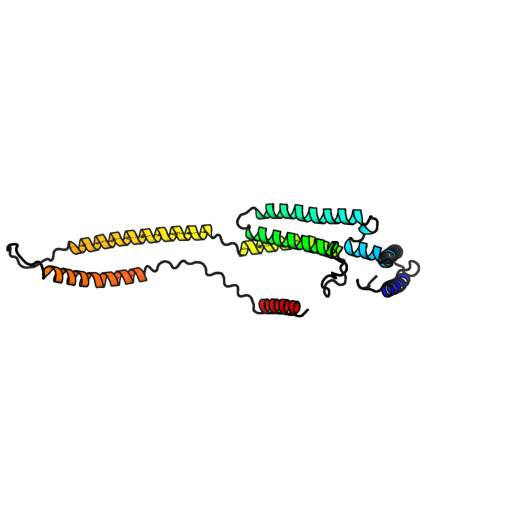 ILE A CA 1
ATOM 941 C C . ILE A 1 115 ? -1.269 10.557 -1.427 1.00 88.69 115 ILE A C 1
ATOM 943 O O . ILE A 1 115 ? -2.026 11.214 -0.715 1.00 88.69 115 ILE A O 1
ATOM 947 N N . PHE A 1 116 ? -1.561 9.322 -1.822 1.00 87.38 116 PHE A N 1
ATOM 948 C CA . PHE A 1 116 ? -2.802 8.645 -1.480 1.00 87.38 116 PHE A CA 1
ATOM 949 C C . PHE A 1 116 ? -2.953 8.440 0.035 1.00 87.38 116 PHE A C 1
ATOM 951 O O . PHE A 1 116 ? -3.985 8.795 0.590 1.00 87.38 116 PHE A O 1
ATOM 958 N N . GLU A 1 117 ? -1.914 7.974 0.725 1.00 87.75 117 GLU A N 1
ATOM 959 C CA . GLU A 1 117 ? -1.884 7.814 2.182 1.00 87.75 117 GLU A CA 1
ATOM 960 C C . GLU A 1 117 ? -2.043 9.155 2.905 1.00 87.75 117 GLU A C 1
ATOM 962 O O . GLU A 1 117 ? -2.845 9.269 3.829 1.00 87.75 117 GLU A O 1
ATOM 967 N N . THR A 1 118 ? -1.354 10.199 2.436 1.00 85.06 118 THR A N 1
ATOM 968 C CA . THR A 1 118 ? -1.494 11.557 2.981 1.00 85.06 118 THR A CA 1
ATOM 969 C C . THR A 1 118 ? -2.927 12.063 2.808 1.00 85.06 118 THR A C 1
ATOM 971 O O . THR A 1 118 ? -3.485 12.664 3.721 1.00 85.06 118 THR A O 1
ATOM 974 N N . ASN A 1 119 ? -3.563 11.787 1.666 1.00 84.31 119 ASN A N 1
ATOM 975 C CA . ASN A 1 119 ? -4.969 12.122 1.447 1.00 84.31 119 ASN A CA 1
ATOM 976 C C . ASN A 1 119 ? -5.912 11.277 2.316 1.00 84.31 119 ASN A C 1
ATOM 978 O O . ASN A 1 119 ? -6.913 11.805 2.781 1.00 84.31 119 ASN A O 1
ATOM 982 N N . LEU A 1 120 ? -5.609 10.007 2.586 1.00 79.56 120 LEU A N 1
ATOM 983 C CA . LEU A 1 120 ? -6.429 9.179 3.478 1.00 79.56 120 LEU A CA 1
ATOM 984 C C . LEU A 1 120 ? -6.328 9.611 4.946 1.00 79.56 120 LEU A C 1
ATOM 986 O O . LEU A 1 120 ? -7.324 9.559 5.663 1.00 79.56 120 LEU A O 1
ATOM 990 N N . LEU A 1 121 ? -5.146 10.038 5.396 1.00 76.88 121 LEU A N 1
ATOM 991 C CA . LEU A 1 121 ? -4.925 10.453 6.782 1.00 76.88 121 LEU A CA 1
ATOM 992 C C . LEU A 1 121 ? -5.319 11.907 7.056 1.00 76.88 121 LEU A C 1
ATOM 994 O O . LEU A 1 121 ? -5.882 12.202 8.109 1.00 76.88 121 LEU A O 1
ATOM 998 N N . PHE A 1 122 ? -5.002 12.816 6.132 1.00 76.25 122 PHE A N 1
ATOM 999 C CA . PHE A 1 122 ? -5.161 14.264 6.313 1.00 76.25 122 PHE A CA 1
ATOM 1000 C C . PHE A 1 122 ? -6.237 14.882 5.412 1.00 76.25 122 PHE A C 1
ATOM 1002 O O . PHE A 1 122 ? -6.542 16.070 5.548 1.00 76.25 122 PHE A O 1
ATOM 1009 N N . GLY A 1 123 ? -6.804 14.114 4.479 1.00 69.25 123 GLY A N 1
ATOM 1010 C CA . GLY A 1 123 ? -7.847 14.588 3.576 1.00 69.25 123 GLY A CA 1
ATOM 1011 C C . GLY A 1 123 ? -9.104 15.039 4.313 1.00 69.25 123 GLY A C 1
ATOM 1012 O O . GLY A 1 123 ? -9.399 14.633 5.440 1.00 69.25 123 GLY A O 1
ATOM 1013 N N . ARG A 1 124 ? -9.861 15.934 3.668 1.00 58.00 124 ARG A N 1
ATOM 1014 C CA . ARG A 1 124 ? -11.133 16.425 4.210 1.00 58.00 124 ARG A CA 1
ATOM 1015 C C . ARG A 1 124 ? -12.117 15.267 4.399 1.00 58.00 124 ARG A C 1
ATOM 1017 O O . ARG A 1 124 ? -12.190 14.373 3.566 1.00 58.00 124 ARG A O 1
ATOM 1024 N N . ARG A 1 125 ? -12.876 15.398 5.493 1.00 55.44 125 ARG A N 1
ATOM 1025 C CA . ARG A 1 125 ? -13.902 14.552 6.145 1.00 55.44 125 ARG A CA 1
ATOM 1026 C C . ARG A 1 125 ? -14.819 13.653 5.292 1.00 55.44 125 ARG A C 1
ATOM 1028 O O . ARG A 1 125 ? -15.560 12.889 5.896 1.00 55.44 125 ARG A O 1
ATOM 1035 N N . ASP A 1 126 ? -14.766 13.717 3.967 1.00 54.09 126 ASP A N 1
ATOM 1036 C CA . ASP A 1 126 ? -15.760 13.135 3.058 1.00 54.09 126 ASP A CA 1
ATOM 1037 C C . ASP A 1 126 ? -15.165 12.098 2.089 1.00 54.09 126 ASP A C 1
ATOM 1039 O O . ASP A 1 126 ? -15.890 11.540 1.267 1.00 54.09 126 ASP A O 1
ATOM 1043 N N . PHE A 1 127 ? -13.851 11.833 2.145 1.00 55.72 127 PHE A N 1
ATOM 1044 C CA . PHE A 1 127 ? -13.250 10.781 1.323 1.00 55.72 127 PHE A CA 1
ATOM 1045 C C . PHE A 1 127 ? -13.474 9.415 1.974 1.00 55.72 127 PHE A C 1
ATOM 1047 O O . PHE A 1 127 ? -12.576 8.808 2.562 1.00 55.72 127 PHE A O 1
ATOM 1054 N N . ASP A 1 128 ? -14.708 8.933 1.870 1.00 58.00 128 ASP A N 1
ATOM 1055 C CA . ASP A 1 128 ? -14.981 7.522 2.065 1.00 58.00 128 ASP A CA 1
ATOM 1056 C C . ASP A 1 128 ? -14.199 6.750 1.001 1.00 58.00 128 ASP A C 1
ATOM 1058 O O . ASP A 1 128 ? -14.334 6.970 -0.205 1.00 58.00 128 ASP A O 1
ATOM 1062 N N . LEU A 1 129 ? -13.325 5.857 1.462 1.00 61.12 129 LEU A N 1
ATOM 1063 C CA . LEU A 1 129 ? -12.676 4.854 0.622 1.00 61.12 129 LEU A CA 1
ATOM 1064 C C . LEU A 1 129 ? -13.735 4.258 -0.339 1.00 61.12 129 LEU A C 1
ATOM 1066 O O . LEU A 1 129 ? -14.843 3.957 0.107 1.00 61.12 129 LEU A O 1
ATOM 1070 N N . PRO A 1 130 ? -13.448 4.106 -1.645 1.00 59.91 130 PRO A N 1
ATOM 1071 C CA . PRO A 1 130 ? -14.452 3.734 -2.645 1.00 59.91 130 PRO A CA 1
ATOM 1072 C C . PRO A 1 130 ? -14.989 2.323 -2.363 1.00 59.91 130 PRO A C 1
ATOM 1074 O O . PRO A 1 130 ? -14.367 1.321 -2.728 1.00 59.91 130 PRO A O 1
ATOM 1077 N N . PHE A 1 131 ? -16.120 2.230 -1.650 1.00 58.59 131 PHE A N 1
ATOM 1078 C CA . PHE A 1 131 ? -16.425 1.034 -0.870 1.00 58.59 131 PHE A CA 1
ATOM 1079 C C . PHE A 1 131 ? -17.626 0.212 -1.313 1.00 58.59 131 PHE A C 1
ATOM 1081 O O . PHE A 1 131 ? -18.766 0.461 -0.940 1.00 58.59 131 PHE A O 1
ATOM 1088 N N . SER A 1 132 ? -17.302 -0.912 -1.956 1.00 58.16 132 SER A N 1
ATOM 1089 C CA . SER A 1 132 ? -18.069 -2.153 -1.805 1.00 58.16 132 SER A CA 1
ATOM 1090 C C . SER A 1 132 ? -17.203 -3.358 -1.380 1.00 58.16 132 SER A C 1
ATOM 1092 O O . SER A 1 132 ? -17.768 -4.407 -1.091 1.00 58.16 132 SER A O 1
ATOM 1094 N N . LEU A 1 133 ? -15.860 -3.242 -1.326 1.00 59.19 133 LEU A N 1
ATOM 1095 C CA . LEU A 1 133 ? -14.943 -4.390 -1.144 1.00 59.19 133 LEU A CA 1
ATOM 1096 C C . LEU A 1 133 ? -14.251 -4.509 0.234 1.00 59.19 133 LEU A C 1
ATOM 1098 O O . LEU A 1 133 ? -13.950 -5.627 0.633 1.00 59.19 133 LEU A O 1
ATOM 1102 N N . PHE A 1 134 ? -14.037 -3.428 0.999 1.00 68.25 134 PHE A N 1
ATOM 1103 C CA . PHE A 1 134 ? -13.391 -3.480 2.337 1.00 68.25 134 PHE A CA 1
ATOM 1104 C C . PHE A 1 134 ? -14.264 -2.845 3.440 1.00 68.25 134 PHE A C 1
ATOM 1106 O O . PHE A 1 134 ? -13.801 -2.074 4.272 1.00 68.25 134 PHE A O 1
ATOM 1113 N N . SER A 1 135 ? -15.549 -3.218 3.487 1.00 65.56 135 SER A N 1
ATOM 1114 C CA . SER A 1 135 ? -16.518 -2.729 4.492 1.00 65.56 135 SER A CA 1
ATOM 1115 C C . SER A 1 135 ? -16.145 -3.035 5.958 1.00 65.56 135 SER A C 1
ATOM 1117 O O . SER A 1 135 ? -16.790 -2.508 6.868 1.00 65.56 135 SER A O 1
ATOM 1119 N N . PHE A 1 136 ? -15.157 -3.903 6.189 1.00 70.00 136 PHE A N 1
ATOM 1120 C CA . PHE A 1 136 ? -14.712 -4.340 7.515 1.00 70.00 136 PHE A CA 1
ATOM 1121 C C . PHE A 1 136 ? -13.312 -3.845 7.895 1.00 70.00 136 PHE A C 1
ATOM 1123 O O . PHE A 1 136 ? -12.882 -4.120 9.006 1.00 70.00 136 PHE A O 1
ATOM 1130 N N . VAL A 1 137 ? -12.608 -3.144 6.999 1.00 79.50 137 VAL A N 1
ATOM 1131 C CA . VAL A 1 137 ? -11.204 -2.756 7.203 1.00 79.50 137 VAL A CA 1
ATOM 1132 C C . VAL A 1 137 ? -11.125 -1.276 7.578 1.00 79.50 137 VAL A C 1
ATOM 1134 O O . VAL A 1 137 ? -11.770 -0.430 6.950 1.00 79.50 137 VAL A O 1
ATOM 1137 N N . THR A 1 138 ? -10.354 -0.963 8.618 1.00 81.31 138 THR A N 1
ATOM 1138 C CA . THR A 1 138 ? -10.081 0.421 9.041 1.00 81.31 138 THR A CA 1
ATOM 1139 C C . THR A 1 138 ? -9.103 1.116 8.088 1.00 81.31 138 THR A C 1
ATOM 1141 O O . THR A 1 138 ? -8.414 0.468 7.299 1.00 81.31 138 THR A O 1
ATOM 1144 N N . ILE A 1 139 ? -9.017 2.450 8.137 1.00 82.31 139 ILE A N 1
ATOM 1145 C CA . ILE A 1 139 ? -8.066 3.190 7.287 1.00 82.31 139 ILE A CA 1
ATOM 1146 C C . ILE A 1 139 ? -6.635 2.795 7.663 1.00 82.31 139 ILE A C 1
ATOM 1148 O O . ILE A 1 139 ? -5.829 2.505 6.782 1.00 82.31 139 ILE A O 1
ATOM 1152 N N . HIS A 1 140 ? -6.350 2.709 8.964 1.00 83.06 140 HIS A N 1
ATOM 1153 C CA . HIS A 1 140 ? -5.053 2.274 9.476 1.00 83.06 140 HIS A CA 1
ATOM 1154 C C . HIS A 1 140 ? -4.648 0.879 8.963 1.00 83.06 140 HIS A C 1
ATOM 1156 O O . HIS A 1 140 ? -3.540 0.686 8.454 1.00 83.06 140 HIS A O 1
ATOM 1162 N N . GLU A 1 141 ? -5.547 -0.105 9.050 1.00 84.94 141 GLU A N 1
ATOM 1163 C CA . GLU A 1 141 ? -5.286 -1.461 8.545 1.00 84.94 141 GLU A CA 1
ATOM 1164 C C . GLU A 1 141 ? -5.107 -1.486 7.030 1.00 84.94 141 GLU A C 1
ATOM 1166 O O . GLU A 1 141 ? -4.270 -2.227 6.520 1.00 84.94 141 GLU A O 1
ATOM 1171 N N . PHE A 1 142 ? -5.859 -0.665 6.298 1.00 85.25 142 PHE A N 1
ATOM 1172 C CA . PHE A 1 142 ? -5.728 -0.572 4.852 1.00 85.25 142 PHE A CA 1
ATOM 1173 C C . PHE A 1 142 ? -4.375 0.015 4.434 1.00 85.25 142 PHE A C 1
ATOM 1175 O O . PHE A 1 142 ? -3.719 -0.535 3.551 1.00 85.25 142 PHE A O 1
ATOM 1182 N N . VAL A 1 143 ? -3.914 1.077 5.100 1.00 86.25 143 VAL A N 1
ATOM 1183 C CA . VAL A 1 143 ? -2.570 1.642 4.884 1.00 86.25 143 VAL A CA 1
ATOM 1184 C C . VAL A 1 143 ? -1.494 0.601 5.208 1.00 86.25 143 VAL A C 1
ATOM 1186 O O . VAL A 1 143 ? -0.583 0.379 4.411 1.00 86.25 143 VAL A O 1
ATOM 1189 N N . THR A 1 144 ? -1.656 -0.133 6.309 1.00 87.44 144 THR A N 1
ATOM 1190 C CA . THR A 1 144 ? -0.752 -1.232 6.687 1.00 87.44 144 THR A CA 1
ATOM 1191 C C . THR A 1 144 ? -0.741 -2.354 5.633 1.00 87.44 144 THR A C 1
ATOM 1193 O O . THR A 1 144 ? 0.311 -2.902 5.285 1.00 87.44 144 THR A O 1
ATOM 1196 N N . ALA A 1 145 ? -1.904 -2.684 5.065 1.00 89.00 145 ALA A N 1
ATOM 1197 C CA . ALA A 1 145 ? -2.033 -3.649 3.976 1.00 89.00 145 ALA A CA 1
ATOM 1198 C C . ALA A 1 145 ? -1.346 -3.155 2.689 1.00 89.00 145 ALA A C 1
ATOM 1200 O O . ALA A 1 145 ? -0.686 -3.927 1.997 1.00 89.00 145 ALA A O 1
ATOM 1201 N N . ILE A 1 146 ? -1.436 -1.859 2.385 1.00 89.00 146 ILE A N 1
ATOM 1202 C CA . ILE A 1 146 ? -0.732 -1.242 1.255 1.00 89.00 146 ILE A CA 1
ATOM 1203 C C . ILE A 1 146 ? 0.785 -1.314 1.449 1.00 89.00 146 ILE A C 1
ATOM 1205 O O . ILE A 1 146 ? 1.497 -1.730 0.532 1.00 89.00 146 ILE A O 1
ATOM 1209 N N . HIS A 1 147 ? 1.294 -0.962 2.634 1.00 90.44 147 HIS A N 1
ATOM 1210 C CA . HIS A 1 147 ? 2.730 -1.027 2.929 1.00 90.44 147 HIS A CA 1
ATOM 1211 C C . HIS A 1 147 ? 3.270 -2.456 2.845 1.00 90.44 147 HIS A C 1
ATOM 1213 O O . HIS A 1 147 ? 4.364 -2.669 2.328 1.00 90.44 147 HIS A O 1
ATOM 1219 N N . SER A 1 148 ? 2.496 -3.449 3.284 1.00 90.88 148 SER A N 1
ATOM 1220 C CA . SER A 1 148 ? 2.868 -4.866 3.154 1.00 90.88 148 SER A CA 1
ATOM 1221 C C . SER A 1 148 ? 2.736 -5.406 1.723 1.00 90.88 148 SER A C 1
ATOM 1223 O O . SER A 1 148 ? 3.469 -6.322 1.349 1.00 90.88 148 SER A O 1
ATOM 1225 N N . ALA A 1 149 ? 1.877 -4.815 0.888 1.00 90.81 149 ALA A N 1
ATOM 1226 C CA . ALA A 1 149 ? 1.767 -5.133 -0.536 1.00 90.81 149 ALA A CA 1
ATOM 1227 C C . ALA A 1 149 ? 2.874 -4.486 -1.395 1.00 90.81 149 ALA A C 1
ATOM 1229 O O . ALA A 1 149 ? 3.221 -5.010 -2.458 1.00 90.81 149 ALA A O 1
ATOM 1230 N N . PHE A 1 150 ? 3.460 -3.373 -0.944 1.00 90.38 150 PHE A N 1
ATOM 1231 C CA . PHE A 1 150 ? 4.465 -2.615 -1.696 1.00 90.38 150 PHE A CA 1
ATOM 1232 C C . PHE A 1 150 ? 5.692 -3.438 -2.149 1.00 90.38 150 PHE A C 1
ATOM 1234 O O . PHE A 1 150 ? 6.038 -3.369 -3.332 1.00 90.38 150 PHE A O 1
ATOM 1241 N N . PRO A 1 151 ? 6.321 -4.293 -1.316 1.00 90.19 151 PRO A N 1
ATOM 1242 C CA . PRO A 1 151 ? 7.424 -5.152 -1.758 1.00 90.19 151 PRO A CA 1
ATOM 1243 C C . PRO A 1 151 ? 7.047 -6.063 -2.934 1.00 90.19 151 PRO A C 1
ATOM 1245 O O . PRO A 1 151 ? 7.843 -6.272 -3.854 1.00 90.19 151 PRO A O 1
ATOM 1248 N N . PHE A 1 152 ? 5.822 -6.595 -2.934 1.00 91.31 152 PHE A N 1
ATOM 1249 C CA . PHE A 1 152 ? 5.319 -7.435 -4.022 1.00 91.31 152 PHE A CA 1
ATOM 1250 C C . PHE A 1 152 ? 5.112 -6.623 -5.297 1.00 91.31 152 PHE A C 1
ATOM 1252 O O . PHE A 1 152 ? 5.507 -7.069 -6.376 1.00 91.31 152 PHE A O 1
ATOM 1259 N N . PHE A 1 153 ? 4.568 -5.411 -5.172 1.00 90.75 153 PHE A N 1
ATOM 1260 C CA . PHE A 1 153 ? 4.460 -4.470 -6.284 1.00 90.75 153 PHE A CA 1
ATOM 1261 C C . PHE A 1 153 ? 5.832 -4.172 -6.901 1.00 90.75 153 PHE A C 1
ATOM 1263 O O . PHE A 1 153 ? 5.992 -4.265 -8.119 1.00 90.75 153 PHE A O 1
ATOM 1270 N N . MET A 1 154 ? 6.852 -3.903 -6.081 1.00 88.94 154 MET A N 1
ATOM 1271 C CA . MET A 1 154 ? 8.199 -3.651 -6.592 1.00 88.94 154 MET A CA 1
ATOM 1272 C C . MET A 1 154 ? 8.782 -4.851 -7.336 1.00 88.94 154 MET A C 1
ATOM 1274 O O . MET A 1 154 ? 9.358 -4.689 -8.414 1.00 88.94 154 MET A O 1
ATOM 1278 N N . ASN A 1 155 ? 8.627 -6.058 -6.788 1.00 88.81 155 ASN A N 1
ATOM 1279 C CA . ASN A 1 155 ? 9.063 -7.283 -7.457 1.00 88.81 155 ASN A CA 1
ATOM 1280 C C . ASN A 1 155 ? 8.338 -7.483 -8.796 1.00 88.81 155 ASN A C 1
ATOM 1282 O O . ASN A 1 155 ? 8.977 -7.840 -9.786 1.00 88.81 155 ASN A O 1
ATOM 1286 N N . GLY A 1 156 ? 7.041 -7.165 -8.857 1.00 89.44 156 GLY A N 1
ATOM 1287 C CA . GLY A 1 156 ? 6.265 -7.147 -10.096 1.00 89.44 156 GLY A CA 1
ATOM 1288 C C . GLY A 1 156 ? 6.820 -6.158 -11.124 1.00 89.44 156 GLY A C 1
ATOM 1289 O O . GLY A 1 156 ? 7.109 -6.543 -12.256 1.00 89.44 156 GLY A O 1
ATOM 1290 N N . CYS A 1 157 ? 7.057 -4.905 -10.727 1.00 88.12 157 CYS A N 1
ATOM 1291 C CA . CYS A 1 157 ? 7.641 -3.877 -11.594 1.00 88.12 157 CYS A CA 1
ATOM 1292 C C . CYS A 1 157 ? 9.017 -4.281 -12.138 1.00 88.12 157 CYS A C 1
ATOM 1294 O O . CYS A 1 157 ? 9.301 -4.068 -13.317 1.00 88.12 157 CYS A O 1
ATOM 1296 N N . ARG A 1 158 ? 9.859 -4.907 -11.308 1.00 85.81 158 ARG A N 1
ATOM 1297 C CA . ARG A 1 158 ? 11.163 -5.438 -11.732 1.00 85.81 158 ARG A CA 1
ATOM 1298 C C . ARG A 1 158 ? 11.012 -6.557 -12.754 1.00 85.81 158 ARG A C 1
ATOM 1300 O O . ARG A 1 158 ? 11.623 -6.475 -13.813 1.00 85.81 158 ARG A O 1
ATOM 1307 N N . ALA A 1 159 ? 10.178 -7.557 -12.472 1.00 87.31 159 ALA A N 1
ATOM 1308 C CA . ALA A 1 159 ? 9.960 -8.685 -13.374 1.00 87.31 159 ALA A CA 1
ATOM 1309 C C . ALA A 1 159 ? 9.437 -8.227 -14.746 1.00 87.31 159 ALA A C 1
ATOM 1311 O O . ALA A 1 159 ? 9.930 -8.667 -15.785 1.00 87.31 159 ALA A O 1
ATOM 1312 N N . ILE A 1 160 ? 8.487 -7.287 -14.750 1.00 86.38 160 ILE A N 1
ATOM 1313 C CA . ILE A 1 160 ? 7.946 -6.699 -15.976 1.00 86.38 160 ILE A CA 1
ATOM 1314 C C . ILE A 1 160 ? 9.034 -5.903 -16.707 1.00 86.38 160 ILE A C 1
ATOM 1316 O O . ILE A 1 160 ? 9.217 -6.088 -17.907 1.00 86.38 160 ILE A O 1
ATOM 1320 N N . SER A 1 161 ? 9.799 -5.061 -16.008 1.00 80.69 161 SER A N 1
ATOM 1321 C CA . SER A 1 161 ? 10.873 -4.285 -16.638 1.00 80.69 161 SER A CA 1
ATOM 1322 C C . SER A 1 161 ? 11.941 -5.176 -17.260 1.00 80.69 161 SER A C 1
ATOM 1324 O O . SER A 1 161 ? 12.399 -4.865 -18.351 1.00 80.69 161 SER A O 1
ATOM 1326 N N . THR A 1 162 ? 12.325 -6.283 -16.619 1.00 79.56 162 THR A N 1
ATOM 1327 C CA . THR A 1 162 ? 13.273 -7.240 -17.206 1.00 79.56 162 THR A CA 1
ATOM 1328 C C . THR A 1 162 ? 12.686 -7.919 -18.444 1.00 79.56 162 THR A C 1
ATOM 1330 O O . THR A 1 162 ? 13.398 -8.120 -19.421 1.00 79.56 162 THR A O 1
ATOM 1333 N N . PHE A 1 163 ? 11.384 -8.225 -18.451 1.00 80.19 163 PHE A N 1
ATOM 1334 C CA . PHE A 1 163 ? 10.717 -8.803 -19.621 1.00 80.19 163 PHE A CA 1
ATOM 1335 C C . PHE A 1 163 ? 10.670 -7.846 -20.824 1.00 80.19 163 PHE A C 1
ATOM 1337 O O . PHE A 1 163 ? 10.810 -8.283 -21.965 1.00 80.19 163 PHE A O 1
ATOM 1344 N N . TYR A 1 164 ? 10.473 -6.549 -20.579 1.00 74.50 164 TYR A N 1
ATOM 1345 C CA . TYR A 1 164 ? 10.432 -5.519 -21.624 1.00 74.50 164 TYR A CA 1
ATOM 1346 C C . TYR A 1 164 ? 11.793 -4.877 -21.918 1.00 74.50 164 TYR A C 1
ATOM 1348 O O . TYR A 1 164 ? 11.883 -4.048 -22.828 1.00 74.50 164 TYR A O 1
ATOM 1356 N N . TYR A 1 165 ? 12.846 -5.241 -21.181 1.00 77.44 165 TYR A N 1
ATOM 1357 C CA . TYR A 1 165 ? 14.168 -4.673 -21.385 1.00 77.44 165 TYR A CA 1
ATOM 1358 C C . TYR A 1 165 ? 14.693 -5.048 -22.773 1.00 77.44 165 TYR A C 1
ATOM 1360 O O . TYR A 1 165 ? 14.828 -6.221 -23.122 1.00 77.44 165 TYR A O 1
ATOM 1368 N N . ARG A 1 166 ? 14.990 -4.023 -23.570 1.00 68.06 166 ARG A N 1
ATOM 1369 C CA . ARG A 1 166 ? 15.646 -4.149 -24.866 1.00 68.06 166 ARG A CA 1
ATOM 1370 C C . ARG A 1 166 ? 16.925 -3.330 -24.814 1.00 68.06 166 ARG A C 1
ATOM 1372 O O . ARG A 1 166 ? 16.865 -2.111 -24.642 1.00 68.06 166 ARG A O 1
ATOM 1379 N N . ASP A 1 167 ? 18.062 -3.994 -24.985 1.00 74.75 167 ASP A N 1
ATOM 1380 C CA . ASP A 1 167 ? 19.346 -3.315 -25.113 1.00 74.75 167 ASP A CA 1
ATOM 1381 C C . ASP A 1 167 ? 19.491 -2.734 -26.527 1.00 74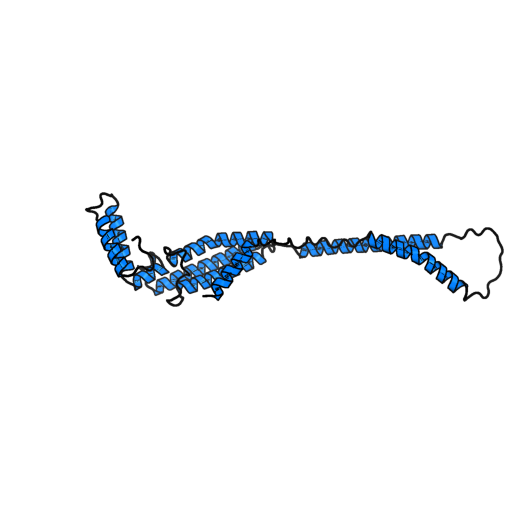.75 167 ASP A C 1
ATOM 1383 O O . ASP A 1 167 ? 19.996 -3.364 -27.457 1.00 74.75 167 ASP A O 1
ATOM 1387 N N . ILE A 1 168 ? 18.999 -1.506 -26.684 1.00 71.44 168 ILE A N 1
ATOM 1388 C CA . ILE A 1 168 ? 19.057 -0.756 -27.943 1.00 71.44 168 ILE A CA 1
ATOM 1389 C C . ILE A 1 168 ? 20.513 -0.513 -28.366 1.00 71.44 168 ILE A C 1
ATOM 1391 O O . ILE A 1 168 ? 20.806 -0.461 -29.559 1.00 71.44 168 ILE A O 1
ATOM 1395 N N . MET A 1 169 ? 21.439 -0.361 -27.414 1.00 70.38 169 MET A N 1
ATOM 1396 C CA . MET A 1 169 ? 22.838 -0.059 -27.721 1.00 70.38 169 MET A CA 1
ATOM 1397 C C . MET A 1 169 ? 23.543 -1.278 -28.298 1.00 70.38 169 MET A C 1
ATOM 1399 O O . MET A 1 169 ? 24.208 -1.166 -29.329 1.00 70.38 169 MET A O 1
ATOM 1403 N N . GLN A 1 170 ? 23.345 -2.446 -27.691 1.00 76.06 170 GLN A N 1
ATOM 1404 C CA . GLN A 1 170 ? 23.880 -3.696 -28.215 1.00 76.06 170 GLN A CA 1
ATOM 1405 C C . GLN A 1 170 ? 23.263 -4.055 -29.578 1.00 76.06 170 GLN A C 1
ATOM 1407 O O . GLN A 1 170 ? 23.986 -4.492 -30.479 1.00 76.06 170 GLN A O 1
ATOM 1412 N N . GLU A 1 171 ? 21.958 -3.825 -29.765 1.00 80.75 171 GLU A N 1
ATOM 1413 C CA . GLU A 1 171 ? 21.267 -4.041 -31.047 1.00 80.75 171 GLU A CA 1
ATOM 1414 C C . GLU A 1 171 ? 21.839 -3.124 -32.146 1.00 80.75 171 GLU A C 1
ATOM 1416 O O . GLU A 1 171 ? 22.261 -3.606 -33.198 1.00 80.75 171 GLU A O 1
ATOM 1421 N N . ASN A 1 172 ? 21.970 -1.820 -31.875 1.00 78.56 172 ASN A N 1
ATOM 1422 C CA . ASN A 1 172 ? 22.551 -0.849 -32.811 1.00 78.56 172 ASN A CA 1
ATOM 1423 C C . ASN A 1 172 ? 24.012 -1.153 -33.155 1.00 78.56 172 ASN A C 1
ATOM 1425 O O . ASN A 1 172 ? 24.427 -1.005 -34.304 1.00 78.56 172 ASN A O 1
ATOM 1429 N N . LEU A 1 173 ? 24.800 -1.578 -32.167 1.00 84.31 173 LEU A N 1
ATOM 1430 C CA . LEU A 1 173 ? 26.198 -1.939 -32.365 1.00 84.31 173 LEU A CA 1
ATOM 1431 C C . LEU A 1 173 ? 26.324 -3.183 -33.252 1.00 84.31 173 LEU A C 1
ATOM 1433 O O . LEU A 1 173 ? 27.114 -3.186 -34.195 1.00 84.31 173 LEU A O 1
ATOM 1437 N N . THR A 1 174 ? 25.501 -4.202 -33.004 1.00 82.31 174 THR A N 1
ATOM 1438 C CA . THR A 1 174 ? 25.448 -5.419 -33.827 1.00 82.31 174 THR A CA 1
ATOM 1439 C C . THR A 1 174 ? 25.063 -5.085 -35.269 1.00 82.31 174 THR A C 1
ATOM 1441 O O . THR A 1 174 ? 25.769 -5.475 -36.200 1.00 82.31 174 THR A O 1
ATOM 1444 N N . LEU A 1 175 ? 24.021 -4.269 -35.455 1.00 86.12 175 LEU A N 1
ATOM 1445 C CA . LEU A 1 175 ? 23.598 -3.776 -36.769 1.00 86.12 175 LEU A CA 1
ATOM 1446 C C . LEU A 1 175 ? 24.712 -2.989 -37.479 1.00 86.12 175 LEU A C 1
ATOM 1448 O O . LEU A 1 175 ? 24.940 -3.171 -38.675 1.00 86.12 175 LEU A O 1
ATOM 1452 N N . GLY A 1 176 ? 25.449 -2.144 -36.753 1.00 79.62 176 GLY A N 1
ATOM 1453 C CA . GLY A 1 176 ? 26.588 -1.403 -37.297 1.00 79.62 176 GLY A CA 1
ATOM 1454 C C . GLY A 1 176 ? 27.715 -2.316 -37.792 1.00 79.62 176 GLY A C 1
ATOM 1455 O O . GLY A 1 176 ? 28.261 -2.100 -38.877 1.00 79.62 176 GLY A O 1
ATOM 1456 N N . PHE A 1 177 ? 28.036 -3.372 -37.038 1.00 85.00 177 PHE A N 1
ATOM 1457 C CA . PHE A 1 177 ? 29.020 -4.377 -37.449 1.00 85.00 177 PHE A CA 1
ATOM 1458 C C . PHE A 1 177 ? 28.578 -5.162 -38.688 1.00 85.00 177 PHE A C 1
ATOM 1460 O O . PHE A 1 177 ? 29.385 -5.382 -39.596 1.00 85.00 177 PHE A O 1
ATOM 1467 N N . GLU A 1 178 ? 27.308 -5.560 -38.756 1.00 84.06 178 GLU A N 1
ATOM 1468 C CA . GLU A 1 178 ? 26.746 -6.242 -39.923 1.00 84.06 178 GLU A CA 1
ATOM 1469 C C . GLU A 1 178 ? 26.780 -5.355 -41.172 1.00 84.06 178 GLU A C 1
ATOM 1471 O O . GLU A 1 178 ? 27.196 -5.808 -42.243 1.00 84.06 178 GLU A O 1
ATOM 1476 N N . LEU A 1 179 ? 26.446 -4.071 -41.028 1.00 84.50 179 LEU A N 1
ATOM 1477 C CA . LEU A 1 179 ? 26.514 -3.099 -42.116 1.00 84.50 179 LEU A CA 1
ATOM 1478 C C . LEU A 1 179 ? 27.949 -2.920 -42.630 1.00 84.50 179 LEU A C 1
ATOM 1480 O O . LEU A 1 179 ? 28.186 -2.945 -43.837 1.00 84.50 179 LEU A O 1
ATOM 1484 N N . LEU A 1 180 ? 28.929 -2.795 -41.731 1.00 80.38 180 LEU A N 1
ATOM 1485 C CA . LEU A 1 180 ? 30.346 -2.712 -42.101 1.00 80.38 180 LEU A CA 1
ATOM 1486 C C . LEU A 1 180 ? 30.822 -3.971 -42.833 1.00 80.38 180 LEU A C 1
ATOM 1488 O O . LEU A 1 180 ? 31.560 -3.878 -43.819 1.00 80.38 180 LEU A O 1
ATOM 1492 N N . LYS A 1 181 ? 30.388 -5.150 -42.376 1.00 81.06 181 LYS A N 1
ATOM 1493 C CA . LYS A 1 181 ? 30.704 -6.432 -43.015 1.00 81.06 181 LYS A CA 1
ATOM 1494 C C . LYS A 1 181 ? 30.122 -6.504 -44.429 1.00 81.06 181 LYS A C 1
ATOM 1496 O O . LYS A 1 181 ? 30.846 -6.885 -45.347 1.00 81.06 181 LYS A O 1
ATOM 1501 N N . SER A 1 182 ? 28.872 -6.075 -44.605 1.00 81.94 182 SER A N 1
ATOM 1502 C CA . SER A 1 182 ? 28.213 -5.981 -45.912 1.00 81.94 182 SER A CA 1
ATOM 1503 C C . SER A 1 182 ? 28.934 -4.995 -46.842 1.00 81.94 182 SER A C 1
ATOM 1505 O O . SER A 1 182 ? 29.342 -5.361 -47.945 1.00 81.94 182 SER A O 1
ATOM 1507 N N . ASN A 1 183 ? 29.241 -3.784 -46.364 1.00 84.69 183 ASN A N 1
ATOM 1508 C CA . ASN A 1 183 ? 29.983 -2.776 -47.131 1.00 84.69 183 ASN A CA 1
ATOM 1509 C C . ASN A 1 183 ? 31.359 -3.288 -47.588 1.00 84.69 183 ASN A C 1
ATOM 1511 O O . ASN A 1 183 ? 31.775 -3.054 -48.726 1.00 84.69 183 ASN A O 1
ATOM 1515 N N . LYS A 1 184 ? 32.066 -4.032 -46.726 1.00 80.44 184 LYS A N 1
ATOM 1516 C CA . LYS A 1 184 ? 33.343 -4.670 -47.075 1.00 80.44 184 LYS A CA 1
ATOM 1517 C C . LYS A 1 184 ? 33.173 -5.723 -48.174 1.00 80.44 184 LYS A C 1
ATOM 1519 O O . LYS A 1 184 ? 34.006 -5.782 -49.077 1.00 80.44 184 LYS A O 1
ATOM 1524 N N . GLN A 1 185 ? 32.123 -6.543 -48.112 1.00 78.62 185 GLN A N 1
ATOM 1525 C CA . GLN A 1 185 ? 31.831 -7.557 -49.132 1.00 78.62 185 GLN A CA 1
ATOM 1526 C C . GLN A 1 185 ? 31.503 -6.923 -50.488 1.00 78.62 185 GLN A C 1
ATOM 1528 O O . GLN A 1 185 ? 32.068 -7.341 -51.496 1.00 78.62 185 GLN A O 1
ATOM 1533 N N . ILE A 1 186 ? 30.687 -5.866 -50.508 1.00 81.81 186 ILE A N 1
ATOM 1534 C CA . ILE A 1 186 ? 30.359 -5.113 -51.728 1.00 81.81 186 ILE A CA 1
ATOM 1535 C C . ILE A 1 186 ? 31.632 -4.542 -52.365 1.00 81.81 186 ILE A C 1
ATOM 1537 O O . ILE A 1 186 ? 31.868 -4.718 -53.559 1.00 81.81 186 ILE A O 1
ATOM 1541 N N . ALA A 1 187 ? 32.506 -3.914 -51.572 1.00 78.19 187 ALA A N 1
ATOM 1542 C CA . ALA A 1 187 ? 33.758 -3.353 -52.077 1.00 78.19 187 ALA A CA 1
ATOM 1543 C C . ALA A 1 187 ? 34.695 -4.418 -52.682 1.00 78.19 187 ALA A C 1
ATOM 1545 O O . ALA A 1 187 ? 35.364 -4.156 -53.686 1.00 78.19 187 ALA A O 1
ATOM 1546 N N . LEU A 1 188 ? 34.750 -5.617 -52.091 1.00 81.12 188 LEU A N 1
ATOM 1547 C CA . LEU A 1 188 ? 35.510 -6.744 -52.639 1.00 81.12 188 LEU A CA 1
ATOM 1548 C C . LEU A 1 188 ? 34.887 -7.263 -53.941 1.00 81.12 188 LEU A C 1
ATOM 1550 O O . LEU A 1 188 ? 35.616 -7.440 -54.915 1.00 81.12 188 LEU A O 1
ATOM 1554 N N . GLY A 1 189 ? 33.560 -7.402 -53.993 1.00 81.38 189 GLY A N 1
ATOM 1555 C CA . GLY A 1 189 ? 32.843 -7.797 -55.207 1.00 81.38 189 GLY A CA 1
ATOM 1556 C C . GLY A 1 189 ? 33.052 -6.817 -56.366 1.00 81.38 189 GLY A C 1
ATOM 1557 O O . GLY A 1 189 ? 33.304 -7.237 -57.491 1.00 81.38 189 GLY A O 1
ATOM 1558 N N . ILE A 1 190 ? 33.060 -5.504 -56.099 1.00 83.44 190 ILE A N 1
ATOM 1559 C CA . ILE A 1 190 ? 33.374 -4.481 -57.115 1.00 83.44 190 ILE A CA 1
ATOM 1560 C C . ILE A 1 190 ? 34.811 -4.635 -57.633 1.00 83.44 190 ILE A C 1
ATOM 1562 O O . ILE A 1 190 ? 35.058 -4.475 -58.830 1.00 83.44 190 ILE A O 1
ATOM 1566 N N . ARG A 1 191 ? 35.780 -4.938 -56.757 1.00 80.25 191 ARG A N 1
ATOM 1567 C CA . ARG A 1 191 ? 37.175 -5.170 -57.174 1.00 80.25 191 ARG A CA 1
ATOM 1568 C C . ARG A 1 191 ? 37.301 -6.404 -58.061 1.00 80.25 191 ARG A C 1
ATOM 1570 O O . ARG A 1 191 ? 38.019 -6.343 -59.056 1.00 80.25 191 ARG A O 1
ATOM 1577 N N . GLU A 1 192 ? 36.604 -7.480 -57.718 1.00 84.69 192 GLU A N 1
ATOM 1578 C CA . GLU A 1 192 ? 36.574 -8.719 -58.496 1.00 84.69 192 GLU A CA 1
ATOM 1579 C C . GLU A 1 192 ? 35.938 -8.499 -59.874 1.00 84.69 192 GLU A C 1
ATOM 1581 O O . GLU A 1 192 ? 36.572 -8.783 -60.888 1.00 84.69 192 GLU A O 1
ATOM 1586 N N . LEU A 1 193 ? 34.769 -7.850 -59.929 1.00 77.56 193 LEU A N 1
ATOM 1587 C CA . LEU A 1 193 ? 34.115 -7.458 -61.183 1.00 77.56 193 LEU A CA 1
ATOM 1588 C C . LEU A 1 193 ? 35.015 -6.569 -62.045 1.00 77.56 193 LEU A C 1
ATOM 1590 O O . LEU A 1 193 ? 35.121 -6.759 -63.254 1.00 77.56 193 LEU A O 1
ATOM 1594 N N . LYS A 1 194 ? 35.710 -5.601 -61.438 1.00 82.62 194 LYS A N 1
ATOM 1595 C CA . LYS A 1 194 ? 36.648 -4.736 -62.162 1.00 82.62 194 LYS A CA 1
ATOM 1596 C C . LYS A 1 194 ? 37.827 -5.529 -62.728 1.00 82.62 194 LYS A C 1
ATOM 1598 O O . LYS A 1 194 ? 38.258 -5.245 -63.849 1.00 82.62 194 LYS A O 1
ATOM 1603 N N . ALA A 1 195 ? 38.349 -6.502 -61.983 1.00 78.88 195 ALA A N 1
ATOM 1604 C CA . ALA A 1 195 ? 39.404 -7.392 -62.459 1.00 7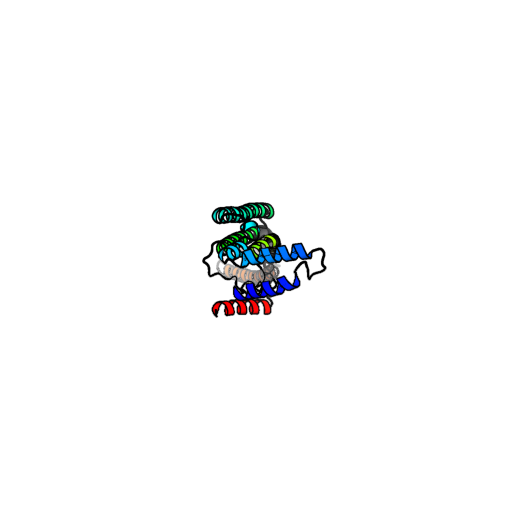8.88 195 ALA A CA 1
ATOM 1605 C C . ALA A 1 195 ? 38.912 -8.261 -63.626 1.00 78.88 195 ALA A C 1
ATOM 1607 O O . ALA A 1 195 ? 39.592 -8.345 -64.650 1.00 78.88 195 ALA A O 1
ATOM 1608 N N . GLU A 1 196 ? 37.707 -8.822 -63.520 1.00 78.88 196 GLU A N 1
ATOM 1609 C CA . GLU A 1 196 ? 37.083 -9.630 -64.565 1.00 78.88 196 GLU A CA 1
ATOM 1610 C C . GLU A 1 196 ? 36.838 -8.819 -65.845 1.00 78.88 196 GLU A C 1
ATOM 1612 O O . GLU A 1 196 ? 37.315 -9.214 -66.910 1.00 78.88 196 GLU A O 1
ATOM 1617 N N . VAL A 1 197 ? 36.225 -7.634 -65.752 1.00 80.69 197 VAL A N 1
ATOM 1618 C CA . VAL A 1 197 ? 36.016 -6.727 -66.897 1.00 80.69 197 VAL A CA 1
ATOM 1619 C C . VAL A 1 197 ? 37.345 -6.341 -67.547 1.00 80.69 197 VAL A C 1
ATOM 1621 O O . VAL A 1 197 ? 37.477 -6.393 -68.770 1.00 80.69 197 VAL A O 1
ATOM 1624 N N . THR A 1 198 ? 38.365 -6.015 -66.746 1.00 78.62 198 THR A N 1
ATOM 1625 C CA . THR A 1 198 ? 39.704 -5.684 -67.264 1.00 78.62 198 THR A CA 1
ATOM 1626 C C . THR A 1 198 ? 40.329 -6.880 -67.989 1.00 78.62 198 THR A C 1
ATOM 1628 O O . THR A 1 198 ? 40.974 -6.708 -69.023 1.00 78.62 198 THR A O 1
ATOM 1631 N N . SER A 1 199 ? 40.127 -8.099 -67.479 1.00 75.75 199 SER A N 1
ATOM 1632 C CA . SER A 1 199 ? 40.606 -9.330 -68.117 1.00 75.75 199 SER A CA 1
ATOM 1633 C C . SER A 1 199 ? 39.864 -9.647 -69.421 1.00 75.75 199 SER A C 1
ATOM 1635 O O . SER A 1 199 ? 40.498 -10.043 -70.398 1.00 75.75 199 SER A O 1
ATOM 1637 N N . MET A 1 200 ? 38.549 -9.402 -69.484 1.00 68.94 200 MET A N 1
ATOM 1638 C CA . MET A 1 200 ? 37.750 -9.555 -70.703 1.00 68.94 200 MET A CA 1
ATOM 1639 C C . MET A 1 200 ? 38.172 -8.545 -71.769 1.00 68.94 200 MET A C 1
ATOM 1641 O O . MET A 1 200 ? 38.330 -8.905 -72.931 1.00 68.94 200 MET A O 1
ATOM 1645 N N . GLN A 1 201 ? 38.439 -7.302 -71.367 1.00 67.19 201 GLN A N 1
ATOM 1646 C CA . GLN A 1 201 ? 38.907 -6.239 -72.256 1.00 67.19 201 GLN A CA 1
ATOM 1647 C C . GLN A 1 201 ? 40.328 -6.490 -72.797 1.00 67.19 201 GLN A C 1
ATOM 1649 O O . GLN A 1 201 ? 40.697 -5.936 -73.829 1.00 67.19 201 GLN A O 1
ATOM 1654 N N . ARG A 1 202 ? 41.119 -7.341 -72.126 1.00 56.00 202 ARG A N 1
ATOM 1655 C CA . ARG A 1 202 ? 42.452 -7.786 -72.568 1.00 56.00 202 ARG A CA 1
ATOM 1656 C C . ARG A 1 202 ? 42.444 -9.049 -73.430 1.00 56.00 202 ARG A C 1
ATOM 1658 O O . ARG A 1 202 ? 43.520 -9.435 -73.877 1.00 56.00 202 ARG A O 1
ATOM 1665 N N . ARG A 1 203 ? 41.303 -9.706 -73.679 1.00 51.59 203 ARG A N 1
ATOM 1666 C CA . ARG A 1 203 ? 41.262 -10.828 -74.632 1.00 51.59 203 ARG A CA 1
ATOM 1667 C C . ARG A 1 203 ? 41.436 -10.265 -76.049 1.00 51.59 203 ARG A C 1
ATOM 1669 O O . ARG A 1 203 ? 40.542 -9.554 -76.507 1.00 51.59 203 ARG A O 1
ATOM 1676 N N . PRO A 1 204 ? 42.556 -10.537 -76.746 1.00 46.84 204 PRO A N 1
ATOM 1677 C CA . PRO A 1 204 ? 42.694 -10.108 -78.127 1.00 46.84 204 PRO A CA 1
ATOM 1678 C C . PRO A 1 204 ? 41.649 -10.848 -78.960 1.00 46.84 204 PRO A C 1
ATOM 1680 O O . PRO A 1 204 ? 41.491 -12.067 -78.836 1.00 46.84 204 PRO A O 1
ATOM 1683 N N . ILE A 1 205 ? 40.929 -10.109 -79.802 1.00 50.69 205 ILE A N 1
ATOM 1684 C CA . ILE A 1 205 ? 40.159 -10.711 -80.884 1.00 50.69 205 ILE A CA 1
ATOM 1685 C C . ILE A 1 205 ? 41.193 -11.441 -81.741 1.00 50.69 205 ILE A C 1
ATOM 1687 O O . ILE A 1 205 ? 42.107 -10.831 -82.293 1.00 50.69 205 ILE A O 1
ATOM 1691 N N . ARG A 1 206 ? 41.126 -12.772 -81.753 1.00 42.91 206 ARG A N 1
ATOM 1692 C CA . ARG A 1 206 ? 41.972 -13.596 -82.609 1.00 42.91 206 ARG A CA 1
ATOM 1693 C C . ARG A 1 206 ? 41.386 -13.509 -84.014 1.00 42.91 206 ARG A C 1
ATOM 1695 O O . ARG A 1 206 ? 40.675 -14.410 -84.446 1.00 42.91 206 ARG A O 1
ATOM 1702 N N . ASP A 1 207 ? 41.645 -12.389 -84.676 1.00 41.12 207 ASP A N 1
ATOM 1703 C CA . ASP A 1 207 ? 41.299 -12.197 -86.074 1.00 41.12 207 ASP A CA 1
ATOM 1704 C C . ASP A 1 207 ? 42.209 -13.092 -86.916 1.00 41.12 207 ASP A C 1
ATOM 1706 O O . ASP A 1 207 ? 43.437 -12.976 -86.923 1.00 41.12 207 ASP A O 1
ATOM 1710 N N . ALA A 1 208 ? 41.588 -14.057 -87.589 1.00 41.50 208 ALA A N 1
ATOM 1711 C CA . ALA A 1 208 ? 42.211 -14.748 -88.697 1.00 41.50 208 ALA A CA 1
ATOM 1712 C C . ALA A 1 208 ? 42.276 -13.771 -89.881 1.00 41.50 208 ALA A C 1
ATOM 1714 O O . ALA A 1 208 ? 41.241 -13.414 -90.433 1.00 41.50 208 ALA A O 1
ATOM 1715 N N . GLY A 1 209 ? 43.487 -13.368 -90.274 1.00 34.12 209 GLY A N 1
ATOM 1716 C CA . GLY A 1 209 ? 43.744 -12.672 -91.541 1.00 34.12 209 GLY A CA 1
ATOM 1717 C C . GLY A 1 209 ? 44.383 -11.296 -91.371 1.00 34.12 209 GLY A C 1
ATOM 1718 O O . GLY A 1 209 ? 43.788 -10.388 -90.805 1.00 34.12 209 GLY A O 1
ATOM 1719 N N . GLY A 1 210 ? 45.620 -11.159 -91.853 1.00 33.91 210 GLY A N 1
ATOM 1720 C CA . GLY A 1 210 ? 46.433 -9.952 -91.722 1.00 33.91 210 GLY A CA 1
ATOM 1721 C C . GLY A 1 210 ? 46.098 -8.834 -92.711 1.00 33.91 210 GLY A C 1
ATOM 1722 O O . GLY A 1 210 ? 45.556 -9.081 -93.780 1.00 33.91 210 GLY A O 1
ATOM 1723 N N . SER A 1 211 ? 46.491 -7.611 -92.355 1.00 30.72 211 SER A N 1
ATOM 1724 C CA . SER A 1 211 ? 47.303 -6.696 -93.174 1.00 30.72 211 SER A CA 1
ATOM 1725 C C . SER A 1 211 ? 47.414 -5.347 -92.461 1.00 30.72 211 SER A C 1
ATOM 1727 O O . SER A 1 211 ? 46.433 -4.791 -91.975 1.00 30.72 211 SER A O 1
ATOM 1729 N N . THR A 1 212 ? 48.630 -4.822 -92.415 1.00 36.69 212 THR A N 1
ATOM 1730 C CA . THR A 1 212 ? 49.016 -3.481 -91.968 1.00 36.69 212 THR A CA 1
ATOM 1731 C C . THR A 1 212 ? 48.485 -2.416 -92.934 1.00 36.69 212 THR A C 1
ATOM 1733 O O . THR A 1 212 ? 48.759 -2.512 -94.128 1.00 36.69 212 THR A O 1
ATOM 1736 N N . ALA A 1 213 ? 47.801 -1.376 -92.438 1.00 30.97 213 ALA A N 1
ATOM 1737 C CA . ALA A 1 213 ? 47.691 -0.080 -93.120 1.00 30.97 213 ALA A CA 1
ATOM 1738 C C . ALA A 1 213 ? 47.290 1.057 -92.153 1.00 30.97 213 ALA A C 1
ATOM 1740 O O . ALA A 1 213 ? 46.270 0.993 -91.477 1.00 30.97 213 ALA A O 1
ATOM 1741 N N . THR A 1 214 ? 48.178 2.051 -92.107 1.00 28.95 214 THR A N 1
ATOM 1742 C CA . THR A 1 214 ? 48.045 3.510 -91.939 1.00 28.95 214 THR A CA 1
ATOM 1743 C C . THR A 1 214 ? 46.869 4.114 -91.152 1.00 28.95 214 THR A C 1
ATOM 1745 O O . THR A 1 214 ? 45.698 3.967 -91.485 1.00 28.95 214 THR A O 1
ATOM 1748 N N . ILE A 1 215 ? 47.241 4.915 -90.150 1.00 39.34 215 ILE A N 1
ATOM 1749 C CA . ILE A 1 215 ? 46.400 5.826 -89.367 1.00 39.34 215 ILE A CA 1
ATOM 1750 C C . ILE A 1 215 ? 46.039 7.039 -90.234 1.00 39.34 215 ILE A C 1
ATOM 1752 O O . ILE A 1 215 ? 46.950 7.771 -90.598 1.00 39.34 215 ILE A O 1
ATOM 1756 N N . GLU A 1 216 ? 44.750 7.262 -90.518 1.00 34.75 216 GLU A N 1
ATOM 1757 C CA . GLU A 1 216 ? 44.088 8.581 -90.441 1.00 34.75 216 GLU A CA 1
ATOM 1758 C C . GLU A 1 216 ? 42.575 8.515 -90.755 1.00 34.75 216 GLU A C 1
ATOM 1760 O O . GLU A 1 216 ? 42.133 7.891 -91.714 1.00 34.75 216 GLU A O 1
ATOM 1765 N N . SER A 1 217 ? 41.795 9.240 -89.940 1.00 35.81 217 SER A N 1
ATOM 1766 C CA . SER A 1 217 ? 40.369 9.597 -90.089 1.00 35.81 217 SER A CA 1
ATOM 1767 C C . SER A 1 217 ? 39.297 8.492 -89.965 1.00 35.81 217 SER A C 1
ATOM 1769 O O . SER A 1 217 ? 38.699 8.053 -90.936 1.00 35.81 217 SER A O 1
ATOM 1771 N N . GLU A 1 218 ? 38.933 8.122 -88.730 1.00 39.16 218 GLU A N 1
ATOM 1772 C CA . GLU A 1 218 ? 37.630 7.481 -88.468 1.00 39.16 218 GLU A CA 1
ATOM 1773 C C . GLU A 1 218 ? 37.124 7.794 -87.042 1.00 39.16 218 GLU A C 1
ATOM 1775 O O . GLU A 1 218 ? 37.045 6.931 -86.161 1.00 39.16 218 GLU A O 1
ATOM 1780 N N . SER A 1 219 ? 36.848 9.076 -86.770 1.00 39.62 219 SER A N 1
ATOM 1781 C CA . SER A 1 219 ? 36.499 9.554 -85.423 1.00 39.62 219 SER A CA 1
ATOM 1782 C C . SER A 1 219 ? 35.027 9.387 -85.031 1.00 39.62 219 SER A C 1
ATOM 1784 O O . SER A 1 219 ? 34.751 9.389 -83.838 1.00 39.62 219 SER A O 1
ATOM 1786 N N . ASP A 1 220 ? 34.087 9.146 -85.952 1.00 36.72 220 ASP A N 1
ATOM 1787 C CA . ASP A 1 220 ? 32.655 9.228 -85.594 1.00 36.72 220 ASP A CA 1
ATOM 1788 C C . ASP A 1 220 ? 31.910 7.880 -85.612 1.00 36.72 220 ASP A C 1
ATOM 1790 O O . ASP A 1 220 ? 31.020 7.645 -84.787 1.00 36.72 220 ASP A O 1
ATOM 1794 N N . THR A 1 221 ? 32.318 6.924 -86.452 1.00 44.97 221 THR A N 1
ATOM 1795 C CA . THR A 1 221 ? 31.717 5.575 -86.545 1.00 44.97 221 THR A CA 1
ATOM 1796 C C . THR A 1 221 ? 32.216 4.619 -85.459 1.00 44.97 221 THR A C 1
ATOM 1798 O O . THR A 1 221 ? 31.442 3.813 -84.925 1.00 44.97 221 THR A O 1
ATOM 1801 N N . ASN A 1 222 ? 33.486 4.729 -85.055 1.00 40.81 222 ASN A N 1
ATOM 1802 C CA . ASN A 1 222 ? 34.057 3.907 -83.985 1.00 40.81 222 ASN A CA 1
ATOM 1803 C C . ASN A 1 222 ? 33.548 4.308 -82.595 1.00 40.81 222 ASN A C 1
ATOM 1805 O O . ASN A 1 222 ? 33.384 3.435 -81.742 1.00 40.81 222 ASN A O 1
ATOM 1809 N N . LEU A 1 223 ? 33.189 5.579 -82.378 1.00 41.88 223 LEU A N 1
ATOM 1810 C CA . LEU A 1 223 ? 32.514 6.036 -81.157 1.00 41.88 223 LEU A CA 1
ATOM 1811 C C . LEU A 1 223 ? 31.093 5.467 -81.047 1.00 41.88 223 LEU A C 1
ATOM 1813 O O . LEU A 1 223 ? 30.692 5.031 -79.965 1.00 41.88 223 LEU A O 1
ATOM 1817 N N . THR A 1 224 ? 30.353 5.366 -82.158 1.00 45.00 224 THR A N 1
ATOM 1818 C CA . THR A 1 224 ? 29.017 4.747 -82.161 1.00 45.00 224 THR A CA 1
ATOM 1819 C C . THR A 1 224 ? 29.078 3.228 -82.016 1.00 45.00 224 THR A C 1
ATOM 1821 O O . THR A 1 224 ? 28.257 2.662 -81.294 1.00 45.00 224 THR A O 1
ATOM 1824 N N . LYS A 1 225 ? 30.046 2.546 -82.647 1.00 44.78 225 LYS A N 1
ATOM 1825 C CA . LYS A 1 225 ? 30.253 1.095 -82.475 1.00 44.78 225 LYS A CA 1
ATOM 1826 C C . LYS A 1 225 ? 30.756 0.746 -81.074 1.00 44.78 225 LYS A C 1
ATOM 1828 O O . LYS A 1 225 ? 30.190 -0.160 -80.469 1.00 44.78 225 LYS A O 1
ATOM 1833 N N . ARG A 1 226 ? 31.715 1.495 -80.504 1.00 43.59 226 ARG A N 1
ATOM 1834 C CA . ARG A 1 226 ? 32.113 1.346 -79.090 1.00 43.59 226 ARG A CA 1
ATOM 1835 C C . ARG A 1 226 ? 30.948 1.629 -78.155 1.00 43.59 226 ARG A C 1
ATOM 1837 O O . ARG A 1 226 ? 30.766 0.842 -77.248 1.00 43.59 226 ARG A O 1
ATOM 1844 N N . SER A 1 227 ? 30.141 2.668 -78.397 1.00 46.25 227 SER A N 1
ATOM 1845 C CA . SER A 1 227 ? 28.942 2.999 -77.602 1.00 46.25 227 SER A CA 1
ATOM 1846 C C . SER A 1 227 ? 27.867 1.909 -77.661 1.00 46.25 227 SER A C 1
ATOM 1848 O O . SER A 1 227 ? 27.235 1.592 -76.655 1.00 46.25 227 SER A O 1
ATOM 1850 N N . LYS A 1 228 ? 27.657 1.297 -78.833 1.00 49.09 228 LYS A N 1
ATOM 1851 C CA . LYS A 1 228 ? 26.709 0.187 -79.008 1.00 49.09 228 LYS A CA 1
ATOM 1852 C C . LYS A 1 228 ? 27.234 -1.109 -78.395 1.00 49.09 228 LYS A C 1
ATOM 1854 O O . LYS A 1 228 ? 26.455 -1.821 -77.773 1.00 49.09 228 LYS A O 1
ATOM 1859 N N . LEU A 1 229 ? 28.533 -1.388 -78.504 1.00 46.50 229 LEU A N 1
ATOM 1860 C CA . LEU A 1 229 ? 29.168 -2.560 -77.902 1.00 46.50 229 LEU A CA 1
ATOM 1861 C C . LEU A 1 229 ? 29.262 -2.426 -76.374 1.00 46.50 229 LEU A C 1
ATOM 1863 O O . LEU A 1 229 ? 28.922 -3.367 -75.667 1.00 46.50 229 LEU A O 1
ATOM 1867 N N . THR A 1 230 ? 29.597 -1.243 -75.846 1.00 48.16 230 THR A N 1
ATOM 1868 C CA . THR A 1 230 ? 29.537 -0.969 -74.403 1.00 48.16 230 THR A CA 1
ATOM 1869 C C . THR A 1 230 ? 28.107 -1.015 -73.891 1.00 48.16 230 THR A C 1
ATOM 1871 O O . THR A 1 230 ? 27.892 -1.622 -72.856 1.00 48.16 230 THR A O 1
ATOM 1874 N N . LYS A 1 231 ? 27.101 -0.503 -74.616 1.00 51.06 231 LYS A N 1
ATOM 1875 C CA . LYS A 1 231 ? 25.682 -0.681 -74.239 1.00 51.06 231 LYS A CA 1
ATOM 1876 C C . LYS A 1 231 ? 25.202 -2.133 -74.340 1.00 51.06 231 LYS A C 1
ATOM 1878 O O . LYS A 1 231 ? 24.342 -2.535 -73.562 1.00 51.06 231 LYS A O 1
ATOM 1883 N N . SER A 1 232 ? 25.730 -2.917 -75.279 1.00 50.75 232 SER A N 1
ATOM 1884 C CA . SER A 1 232 ? 25.369 -4.328 -75.464 1.00 50.75 232 SER A CA 1
ATOM 1885 C C . SER A 1 232 ? 26.019 -5.248 -74.434 1.00 50.75 232 SER A C 1
ATOM 1887 O O . SER A 1 232 ? 25.430 -6.270 -74.109 1.00 50.75 232 SER A O 1
ATOM 1889 N N . ILE A 1 233 ? 27.208 -4.901 -73.933 1.00 52.47 233 ILE A N 1
ATOM 1890 C CA . ILE A 1 233 ? 27.919 -5.637 -72.876 1.00 52.47 233 ILE A CA 1
ATOM 1891 C C . ILE A 1 233 ? 27.484 -5.142 -71.487 1.00 52.47 233 ILE A C 1
ATOM 1893 O O . ILE A 1 233 ? 27.356 -5.940 -70.566 1.00 52.47 233 ILE A O 1
ATOM 1897 N N . ALA A 1 234 ? 27.171 -3.850 -71.338 1.00 49.50 234 ALA A N 1
ATOM 1898 C CA . ALA A 1 234 ? 26.688 -3.280 -70.082 1.00 49.50 234 ALA A CA 1
ATOM 1899 C C . ALA A 1 234 ? 25.285 -3.766 -69.714 1.00 49.50 234 ALA A C 1
ATOM 1901 O O . ALA A 1 234 ? 25.055 -4.016 -68.545 1.00 49.50 234 ALA A O 1
ATOM 1902 N N . LYS A 1 235 ? 24.365 -3.960 -70.672 1.00 52.31 235 LYS A N 1
ATOM 1903 C CA . LYS A 1 235 ? 22.993 -4.419 -70.374 1.00 52.31 235 LYS A CA 1
ATOM 1904 C C . LYS A 1 235 ? 22.915 -5.808 -69.707 1.00 52.31 235 LYS A C 1
ATOM 1906 O O . LYS A 1 235 ? 22.163 -5.935 -68.745 1.00 52.31 235 LYS A O 1
ATOM 1911 N N . PRO A 1 236 ? 23.629 -6.848 -70.182 1.00 49.44 236 PRO A N 1
ATOM 1912 C CA . PRO A 1 236 ? 23.698 -8.140 -69.500 1.00 49.44 236 PRO A CA 1
ATOM 1913 C C . PRO A 1 236 ? 24.358 -8.032 -68.126 1.00 49.44 236 PRO A C 1
ATOM 1915 O O . PRO A 1 236 ? 23.823 -8.572 -67.170 1.00 49.44 236 PRO A O 1
ATOM 1918 N N . ILE A 1 237 ? 25.454 -7.269 -68.016 1.00 50.41 237 ILE A N 1
ATOM 1919 C CA . ILE A 1 237 ? 26.171 -7.075 -66.749 1.00 50.41 237 ILE A CA 1
ATOM 1920 C C . ILE A 1 237 ? 25.304 -6.319 -65.744 1.00 50.41 237 ILE A C 1
ATOM 1922 O O . ILE A 1 237 ? 25.260 -6.731 -64.600 1.00 50.41 237 ILE A O 1
ATOM 1926 N N . GLU A 1 238 ? 24.574 -5.274 -66.144 1.00 51.91 238 GLU A N 1
ATOM 1927 C CA . GLU A 1 238 ? 23.582 -4.595 -65.300 1.00 51.91 238 GLU A CA 1
ATOM 1928 C C . GLU A 1 238 ? 22.535 -5.588 -64.822 1.00 51.91 238 GLU A C 1
ATOM 1930 O O . GLU A 1 238 ? 22.214 -5.613 -63.648 1.00 51.91 238 GLU A O 1
ATOM 1935 N N . LYS A 1 239 ? 22.013 -6.430 -65.714 1.00 55.69 239 LYS A N 1
ATOM 1936 C CA . LYS A 1 239 ? 20.957 -7.384 -65.376 1.00 55.69 239 LYS A CA 1
ATOM 1937 C C . LYS A 1 239 ? 21.447 -8.483 -64.433 1.00 55.69 239 LYS A C 1
ATOM 1939 O O . LYS A 1 239 ? 20.704 -8.849 -63.529 1.00 55.69 239 LYS A O 1
ATOM 1944 N N . ASP A 1 240 ? 22.681 -8.949 -64.607 1.00 52.56 240 ASP A N 1
ATOM 1945 C CA . ASP A 1 240 ? 23.341 -9.893 -63.705 1.00 52.56 240 ASP A CA 1
ATOM 1946 C C . ASP A 1 240 ? 23.746 -9.220 -62.393 1.00 52.56 240 ASP A C 1
ATOM 1948 O O . ASP A 1 240 ? 23.637 -9.842 -61.347 1.00 52.56 240 ASP A O 1
ATOM 1952 N N . LEU A 1 241 ? 24.128 -7.940 -62.404 1.00 51.91 241 LEU A N 1
ATOM 1953 C CA . LEU A 1 241 ? 24.404 -7.144 -61.206 1.00 51.91 241 LEU A CA 1
ATOM 1954 C C . LEU A 1 241 ? 23.118 -6.893 -60.419 1.00 51.91 241 LEU A C 1
ATOM 1956 O O . LEU A 1 241 ? 23.116 -7.106 -59.220 1.00 51.91 241 LEU A O 1
ATOM 1960 N N . PHE A 1 242 ? 22.017 -6.553 -61.092 1.00 52.44 242 PHE A N 1
ATOM 1961 C CA . PHE A 1 242 ? 20.680 -6.426 -60.514 1.00 52.44 242 PHE A CA 1
ATOM 1962 C C . PHE A 1 242 ? 20.136 -7.780 -60.051 1.00 52.44 242 PHE A C 1
ATOM 1964 O O . PHE A 1 242 ? 19.402 -7.829 -59.072 1.00 52.44 242 PHE A O 1
ATOM 1971 N N . ALA A 1 243 ? 20.483 -8.892 -60.707 1.00 53.22 243 ALA A N 1
ATOM 1972 C CA . ALA A 1 243 ? 20.145 -10.235 -60.237 1.00 53.22 243 ALA A CA 1
ATOM 1973 C C . ALA A 1 243 ? 20.972 -10.622 -59.001 1.00 53.22 243 ALA A C 1
ATOM 1975 O O . ALA A 1 243 ? 20.410 -11.136 -58.040 1.00 53.22 243 ALA A O 1
ATOM 1976 N N . LYS A 1 244 ? 22.268 -10.289 -58.974 1.00 51.19 244 LYS A N 1
ATOM 1977 C CA . LYS A 1 244 ? 23.175 -10.512 -57.838 1.00 51.19 244 LYS A CA 1
ATOM 1978 C C . LYS A 1 244 ? 22.913 -9.548 -56.680 1.00 51.19 244 LYS A C 1
ATOM 1980 O O . LYS A 1 244 ? 23.155 -9.920 -55.549 1.00 51.19 244 LYS A O 1
ATOM 1985 N N . GLU A 1 245 ? 22.380 -8.356 -56.935 1.00 50.91 245 GLU A N 1
ATOM 1986 C CA . GLU A 1 245 ? 21.863 -7.382 -55.957 1.00 50.91 245 GLU A CA 1
ATOM 1987 C C . GLU A 1 245 ? 20.487 -7.812 -55.420 1.00 50.91 245 GLU A C 1
ATOM 1989 O O . GLU A 1 245 ? 20.131 -7.514 -54.284 1.00 50.91 245 GLU A O 1
ATOM 1994 N N . LYS A 1 246 ? 19.729 -8.586 -56.207 1.00 49.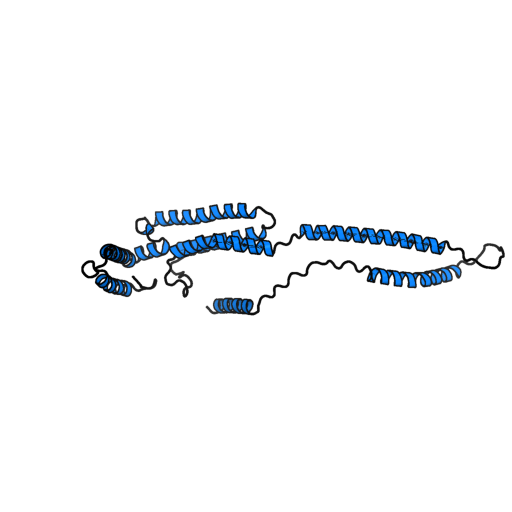69 246 LYS A N 1
ATOM 1995 C CA . LYS A 1 246 ? 18.477 -9.230 -55.784 1.00 49.69 246 LYS A CA 1
ATOM 1996 C C . LYS A 1 246 ? 18.715 -10.536 -55.010 1.00 49.69 246 LYS A C 1
ATOM 1998 O O . LYS A 1 246 ? 17.900 -10.871 -54.157 1.00 49.69 246 LYS A O 1
ATOM 2003 N N . GLU A 1 247 ? 19.818 -11.246 -55.272 1.00 49.22 247 GLU A N 1
ATOM 2004 C CA . GLU A 1 247 ? 20.313 -12.376 -54.461 1.00 49.22 247 GLU A CA 1
ATOM 2005 C C . GLU A 1 247 ? 21.053 -11.904 -53.202 1.00 49.22 247 GLU A C 1
ATOM 2007 O O . GLU A 1 247 ? 20.835 -12.438 -52.116 1.00 49.22 247 GLU A O 1
ATOM 2012 N N . LEU A 1 248 ? 21.866 -10.851 -53.317 1.00 49.72 248 LEU A N 1
ATOM 2013 C CA . LEU A 1 248 ? 22.429 -10.073 -52.215 1.00 49.72 248 LEU A CA 1
ATOM 2014 C C . LEU A 1 248 ? 21.380 -9.072 -51.732 1.00 49.72 248 LEU A C 1
ATOM 2016 O O . LEU A 1 248 ? 21.643 -7.875 -51.622 1.00 49.72 248 LEU A O 1
ATOM 2020 N N . ALA A 1 249 ? 20.177 -9.578 -51.450 1.00 49.44 249 ALA A N 1
ATOM 2021 C CA . ALA A 1 249 ? 19.224 -8.855 -50.640 1.00 49.44 249 ALA A CA 1
ATOM 2022 C C . ALA A 1 249 ? 20.008 -8.335 -49.435 1.00 49.44 249 ALA A C 1
ATOM 2024 O O . ALA A 1 249 ? 20.612 -9.118 -48.693 1.00 49.44 249 ALA A O 1
ATOM 2025 N N . THR A 1 250 ? 20.049 -7.010 -49.283 1.00 48.25 250 THR A N 1
ATOM 2026 C CA . THR A 1 250 ? 20.382 -6.385 -48.008 1.00 48.25 250 THR A CA 1
ATOM 2027 C C . THR A 1 250 ? 19.739 -7.258 -46.941 1.00 48.25 250 THR A C 1
ATOM 2029 O O . THR A 1 250 ? 18.533 -7.507 -47.066 1.00 48.25 250 THR A O 1
ATOM 2032 N N . PRO A 1 251 ? 20.495 -7.823 -45.975 1.00 49.31 251 PRO A N 1
ATOM 2033 C CA . PRO A 1 251 ? 19.860 -8.544 -44.891 1.00 49.31 251 PRO A CA 1
ATOM 2034 C C . PRO A 1 251 ? 18.912 -7.525 -44.285 1.00 49.31 251 PRO A C 1
ATOM 2036 O O . PRO A 1 251 ? 19.337 -6.534 -43.691 1.00 49.31 251 PRO A O 1
ATOM 2039 N N . THR A 1 252 ? 17.626 -7.677 -44.599 1.00 48.22 252 THR A N 1
ATOM 2040 C CA . THR A 1 252 ? 16.600 -6.777 -44.113 1.00 48.22 252 THR A CA 1
ATOM 2041 C C . THR A 1 252 ? 16.725 -6.969 -42.623 1.00 48.22 252 THR A C 1
ATOM 2043 O O . THR A 1 252 ? 16.671 -8.130 -42.198 1.00 48.22 252 THR A O 1
ATOM 2046 N N . PRO A 1 253 ? 17.047 -5.908 -41.868 1.00 50.56 253 PRO A N 1
ATOM 2047 C CA . PRO A 1 253 ? 17.461 -6.064 -40.491 1.00 50.56 253 PRO A CA 1
ATOM 2048 C C . PRO A 1 253 ? 16.406 -6.934 -39.830 1.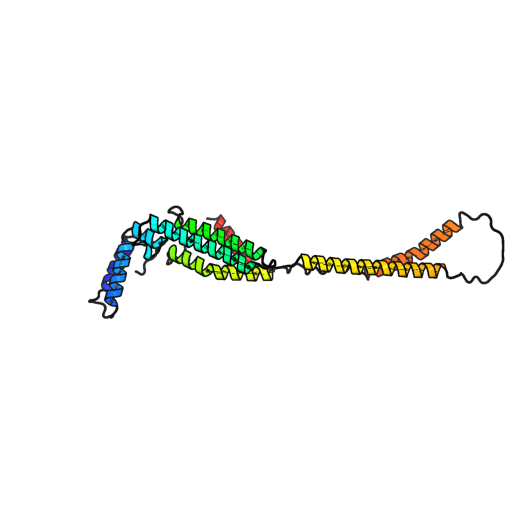00 50.56 253 PRO A C 1
ATOM 2050 O O . PRO A 1 253 ? 15.222 -6.584 -39.844 1.00 50.56 253 PRO A O 1
ATOM 2053 N N . GLN A 1 254 ? 16.810 -8.110 -39.340 1.00 48.06 254 GLN A N 1
ATOM 2054 C CA . GLN A 1 254 ? 15.941 -8.911 -38.494 1.00 48.06 254 GLN A CA 1
ATOM 2055 C C . GLN A 1 254 ? 15.880 -8.181 -37.158 1.00 48.06 254 GLN A C 1
ATOM 2057 O O . GLN A 1 254 ? 16.373 -8.662 -36.148 1.00 48.06 254 GLN A O 1
ATOM 2062 N N . VAL A 1 255 ? 15.284 -6.986 -37.162 1.00 55.38 255 VAL A N 1
ATOM 2063 C CA . VAL A 1 255 ? 14.663 -6.435 -35.977 1.00 55.38 255 VAL A CA 1
ATOM 2064 C C . VAL A 1 255 ? 13.617 -7.487 -35.647 1.00 55.38 255 VAL A C 1
ATOM 2066 O O . VAL A 1 255 ? 12.686 -7.661 -36.447 1.00 55.38 255 VAL A O 1
ATOM 2069 N N . PRO A 1 256 ? 13.751 -8.252 -34.549 1.00 55.84 256 PRO A N 1
ATOM 2070 C CA . PRO A 1 256 ? 12.647 -9.079 -34.117 1.00 55.84 256 PRO A CA 1
ATOM 2071 C C . PRO A 1 256 ? 11.462 -8.126 -33.995 1.00 55.84 256 PRO A C 1
ATOM 2073 O O . PRO A 1 256 ? 11.502 -7.168 -33.208 1.00 55.84 256 PRO A O 1
ATOM 2076 N N . ALA A 1 257 ? 10.457 -8.330 -34.858 1.00 56.09 257 ALA A N 1
ATOM 2077 C CA . ALA A 1 257 ? 9.258 -7.512 -34.874 1.00 56.09 257 ALA A CA 1
ATOM 2078 C C . ALA A 1 257 ? 8.795 -7.376 -33.421 1.00 56.09 257 ALA A C 1
ATOM 2080 O O . ALA A 1 257 ? 8.858 -8.381 -32.697 1.00 56.09 257 ALA A O 1
ATOM 2081 N N . PRO A 1 258 ? 8.394 -6.171 -32.960 1.00 55.00 258 PRO A N 1
ATOM 2082 C CA . PRO A 1 258 ? 7.937 -6.003 -31.588 1.00 55.00 258 PRO A CA 1
ATOM 2083 C C . PRO A 1 258 ? 6.962 -7.138 -31.314 1.00 55.00 258 PRO A C 1
ATOM 2085 O O . PRO A 1 258 ? 6.030 -7.325 -32.104 1.00 55.00 258 PRO A O 1
ATOM 2088 N N . ARG A 1 259 ? 7.248 -7.968 -30.296 1.00 55.75 259 ARG A N 1
ATOM 2089 C CA . ARG A 1 259 ? 6.396 -9.113 -29.957 1.00 55.75 259 ARG A CA 1
ATOM 2090 C C . ARG A 1 259 ? 4.995 -8.540 -29.829 1.00 55.75 259 ARG A C 1
ATOM 2092 O O . ARG A 1 259 ? 4.733 -7.790 -28.893 1.00 55.75 259 ARG A O 1
ATOM 2099 N N . LYS A 1 260 ? 4.142 -8.793 -30.828 1.00 54.50 260 LYS A N 1
ATOM 2100 C CA . LYS A 1 260 ? 2.809 -8.199 -30.882 1.00 54.50 260 LYS A CA 1
ATOM 2101 C C . LYS A 1 260 ? 2.079 -8.737 -29.667 1.00 54.50 260 LYS A C 1
ATOM 2103 O O . LYS A 1 260 ? 1.742 -9.920 -29.625 1.00 54.50 260 LYS A O 1
ATOM 2108 N N . ILE A 1 261 ? 1.903 -7.884 -28.665 1.00 62.47 261 ILE A N 1
ATOM 2109 C CA . ILE A 1 261 ? 1.120 -8.202 -27.483 1.00 62.47 261 ILE A CA 1
ATOM 2110 C C . ILE A 1 261 ? -0.294 -8.424 -28.006 1.00 62.47 261 ILE A C 1
ATOM 2112 O O . ILE A 1 261 ? -0.976 -7.482 -28.409 1.00 62.47 261 ILE A O 1
ATOM 2116 N N . LYS A 1 262 ? -0.728 -9.683 -28.059 1.00 65.62 262 LYS A N 1
ATOM 2117 C CA . LYS A 1 262 ? -2.146 -9.992 -28.202 1.00 65.62 262 LYS A CA 1
ATOM 2118 C C . LYS A 1 262 ? -2.771 -9.645 -26.860 1.00 65.62 262 LYS A C 1
ATOM 2120 O O . LYS A 1 262 ? -2.842 -10.499 -25.984 1.00 65.62 262 LYS A O 1
ATOM 2125 N N . ILE A 1 263 ? -3.135 -8.376 -26.676 1.00 68.25 263 ILE A N 1
ATOM 2126 C CA . ILE A 1 263 ? -3.966 -7.979 -25.543 1.00 68.25 263 ILE A CA 1
ATOM 2127 C C . ILE A 1 263 ? -5.262 -8.766 -25.725 1.00 68.25 263 ILE A C 1
ATOM 2129 O O . ILE A 1 263 ? -5.922 -8.614 -26.757 1.00 68.25 263 ILE A O 1
ATOM 2133 N N . PRO A 1 264 ? -5.594 -9.681 -24.810 1.00 73.19 264 PRO A N 1
ATOM 2134 C CA . PRO A 1 264 ? -6.787 -10.473 -24.983 1.00 73.19 264 PRO A CA 1
ATOM 2135 C C . PRO A 1 264 ? -8.003 -9.550 -24.877 1.00 73.19 264 PRO A C 1
ATOM 2137 O O . PRO A 1 264 ? -8.019 -8.621 -24.068 1.00 73.19 264 PRO A O 1
ATOM 2140 N N . LEU A 1 265 ? -9.016 -9.794 -25.710 1.00 77.25 265 LEU A N 1
ATOM 2141 C CA . LEU A 1 265 ? -10.163 -8.894 -25.887 1.00 77.25 265 LEU A CA 1
ATOM 2142 C C . LEU A 1 265 ? -10.858 -8.550 -24.555 1.00 77.25 265 LEU A C 1
ATOM 2144 O O . LEU A 1 265 ? -11.348 -7.437 -24.377 1.00 77.25 265 LEU A O 1
ATOM 2148 N N . TYR A 1 266 ? -10.821 -9.473 -23.587 1.00 79.81 266 TYR A N 1
ATOM 2149 C CA . TYR A 1 266 ? -11.363 -9.262 -22.246 1.00 79.81 266 TYR A CA 1
ATOM 2150 C C . TYR A 1 266 ? -10.637 -8.158 -21.462 1.00 79.81 266 TYR A C 1
ATOM 2152 O O . TYR A 1 266 ? -11.286 -7.425 -20.727 1.00 79.81 266 TYR A O 1
ATOM 2160 N N . ALA A 1 267 ? -9.322 -7.983 -21.621 1.00 75.69 267 ALA A N 1
ATOM 2161 C CA . ALA A 1 267 ? -8.566 -6.959 -20.897 1.00 75.69 267 ALA A CA 1
ATOM 2162 C C . ALA A 1 267 ? -8.913 -5.547 -21.396 1.00 75.69 267 ALA A C 1
ATOM 2164 O O . ALA A 1 267 ? -9.026 -4.617 -20.600 1.00 75.69 267 ALA A O 1
ATOM 2165 N N . VAL A 1 268 ? -9.168 -5.404 -22.702 1.00 83.31 268 VAL A N 1
ATOM 2166 C CA . VAL A 1 268 ? -9.673 -4.154 -23.291 1.00 83.31 268 VAL A CA 1
ATOM 2167 C C . VAL A 1 268 ? -11.116 -3.904 -22.855 1.00 83.31 268 VAL A C 1
ATOM 2169 O O . VAL A 1 268 ? -11.441 -2.792 -22.457 1.00 83.31 268 VAL A O 1
ATOM 2172 N N . ALA A 1 269 ? -11.967 -4.935 -22.855 1.00 81.50 269 ALA A N 1
ATOM 2173 C CA . ALA A 1 269 ? -13.351 -4.816 -22.397 1.00 81.50 269 ALA A CA 1
ATOM 2174 C C . ALA A 1 269 ? -13.442 -4.391 -20.921 1.00 81.50 269 ALA A C 1
ATOM 2176 O O . ALA A 1 269 ? -14.241 -3.522 -20.585 1.00 81.50 269 ALA A O 1
ATOM 2177 N N . ILE A 1 270 ? -12.587 -4.940 -20.052 1.00 83.38 270 ILE A N 1
ATOM 2178 C CA . ILE A 1 270 ? -12.512 -4.554 -18.636 1.00 83.38 270 ILE A CA 1
ATOM 2179 C C . ILE A 1 270 ? -12.022 -3.110 -18.498 1.00 83.38 270 ILE A C 1
ATOM 2181 O O . ILE A 1 270 ? -12.635 -2.338 -17.768 1.00 83.38 270 ILE A O 1
ATOM 2185 N N . ALA A 1 271 ? -10.971 -2.711 -19.220 1.00 80.81 271 ALA A N 1
ATOM 2186 C CA . ALA A 1 271 ? -10.470 -1.336 -19.176 1.00 80.81 271 ALA A CA 1
ATOM 2187 C C . ALA A 1 271 ? -11.526 -0.321 -19.649 1.00 80.81 271 ALA A C 1
ATOM 2189 O O . ALA A 1 271 ? -11.733 0.701 -18.999 1.00 80.81 271 ALA A O 1
ATOM 2190 N N . VAL A 1 272 ? -12.247 -0.629 -20.732 1.00 87.62 272 VAL A N 1
ATOM 2191 C CA . VAL A 1 272 ? -13.339 0.211 -21.245 1.00 87.62 272 VAL A CA 1
ATOM 2192 C C . VAL A 1 272 ? -14.505 0.267 -20.259 1.00 87.62 272 VAL A C 1
ATOM 2194 O O . VAL A 1 272 ? -15.027 1.350 -20.022 1.00 87.62 272 VAL A O 1
ATOM 2197 N N . LEU A 1 273 ? -14.887 -0.851 -19.634 1.00 83.69 273 LEU A N 1
ATOM 2198 C CA . LEU A 1 273 ? -15.939 -0.869 -18.611 1.00 83.69 273 LEU A CA 1
ATOM 2199 C C . LEU A 1 273 ? -15.558 -0.060 -17.368 1.00 83.69 273 LEU A C 1
ATOM 2201 O O . LEU A 1 273 ? -16.404 0.638 -16.816 1.00 83.69 273 LEU A O 1
ATOM 2205 N N . VAL A 1 274 ? -14.296 -0.123 -16.938 1.00 80.81 274 VAL A N 1
ATOM 2206 C CA . VAL A 1 274 ? -13.792 0.657 -15.800 1.00 80.81 274 VAL A CA 1
ATOM 2207 C C . VAL A 1 274 ? -13.806 2.150 -16.124 1.00 80.81 274 VAL A C 1
ATOM 2209 O O . VAL A 1 274 ? -14.322 2.926 -15.326 1.00 80.81 274 VAL A O 1
ATOM 2212 N N . ILE A 1 275 ? -13.321 2.550 -17.303 1.00 85.19 275 ILE A N 1
ATOM 2213 C CA . ILE A 1 275 ? -13.320 3.955 -17.741 1.00 85.19 275 ILE A CA 1
ATOM 2214 C C . ILE A 1 275 ? -14.751 4.472 -17.920 1.00 85.19 275 ILE A C 1
ATOM 2216 O O . ILE A 1 275 ? -15.076 5.545 -17.424 1.00 85.19 275 ILE A O 1
ATOM 2220 N N . ALA A 1 276 ? -15.624 3.702 -18.574 1.00 81.00 276 ALA A N 1
ATOM 2221 C CA . ALA A 1 276 ? -17.019 4.076 -18.783 1.00 81.00 276 ALA A CA 1
ATOM 2222 C C . ALA A 1 276 ? -17.769 4.228 -17.455 1.00 81.00 276 ALA A C 1
ATOM 2224 O O . ALA A 1 276 ? -18.522 5.178 -17.291 1.00 81.00 276 ALA A O 1
ATOM 2225 N N . LYS A 1 277 ? -17.526 3.341 -16.482 1.00 78.56 277 LYS A N 1
ATOM 2226 C CA . LYS A 1 277 ? -18.119 3.447 -15.144 1.00 78.56 277 LYS A CA 1
ATOM 2227 C C . LYS A 1 277 ? -17.602 4.667 -14.375 1.00 78.56 277 LYS A C 1
ATOM 2229 O O . LYS A 1 277 ? -18.368 5.266 -13.636 1.00 78.56 277 LYS A O 1
ATOM 2234 N N . TYR A 1 278 ? -16.333 5.033 -14.559 1.00 73.06 278 TYR A N 1
ATOM 2235 C CA . TYR A 1 278 ? -15.723 6.199 -13.912 1.00 73.06 278 TYR A CA 1
ATOM 2236 C C . TYR A 1 278 ? -16.177 7.534 -14.525 1.00 73.06 278 TYR A C 1
ATOM 2238 O O . TYR A 1 278 ? -16.153 8.550 -13.849 1.00 73.06 278 TYR A O 1
ATOM 2246 N N . LEU A 1 279 ? -16.593 7.536 -15.796 1.00 72.62 279 LEU A N 1
ATOM 2247 C CA . LEU A 1 279 ? -17.128 8.717 -16.486 1.00 72.62 279 LEU A CA 1
ATOM 2248 C C . LEU A 1 279 ? -18.634 8.935 -16.259 1.00 72.62 279 LEU A C 1
ATOM 2250 O O . LEU A 1 279 ? -19.154 9.989 -16.613 1.00 72.62 279 LEU A O 1
ATOM 2254 N N . LEU A 1 280 ? -19.336 7.921 -15.744 1.00 65.88 280 LEU A N 1
ATOM 2255 C CA . LEU A 1 280 ? -20.790 7.916 -15.537 1.00 65.88 280 LEU A CA 1
ATOM 2256 C C . LEU A 1 280 ? -21.182 8.104 -14.060 1.00 65.88 280 LEU A C 1
ATOM 2258 O O . LEU A 1 280 ? -22.355 7.967 -13.716 1.00 65.88 280 LEU A O 1
ATOM 2262 N N . MET A 1 281 ? -20.197 8.384 -13.207 1.00 50.06 281 MET A N 1
ATOM 2263 C CA . MET A 1 281 ? -20.317 8.673 -11.779 1.00 50.06 281 MET A CA 1
ATOM 2264 C C . MET A 1 281 ? -19.894 10.120 -11.535 1.00 50.06 281 MET A C 1
ATOM 2266 O O . MET A 1 281 ? -20.562 10.780 -10.712 1.00 50.06 281 MET A O 1
#

Organism: NCBI:txid65357

Secondary structure (DSSP, 8-state):
----TT--HHHHHHHHHHHHHHT-TTT---TTHHHHHHHHHHHHHHHHSHHHHHHHHHH-GGGTTS-HHHHHHHHHHHHHHHHHHHHHHHHHHT-SGGGHHHHHHHHHHHHHHHHHHHHHHHS-TT-----SS-TT--HHHHHHHHHHHHHHHHHHHHHHHHHH---HHHHHHHHHHHHHHHHHHHHHHHHHHHHHHHHHHTS----S----------TTHHHHHHHHHHHHHHHHHHHHHHHHHHHS----------------HHHHHHHHHHHHHHH--

Radius of gyration: 41.84 Å; chains: 1; bounding box: 77×37×128 Å